Protein AF-A0A954YJ68-F1 (afdb_monomer_lite)

Sequence (198 aa):
MDDPIELAESLREDGKLIWFLCDGDGDYSVKVFVRSPLPRELADYCTDEEAYPSLEVNGPGYFGGMEYMFKDDPSFLRKHPGMCEKITIPNGTYAAKVYRTNVPEEIYETWLLDHAGIHAKRLWDFHSTLAACSAASVMGLVFLLFFVAWTTWFGVLIAVACLITATIGLSKTEAYRVVADARNAYELAYPSYVVLLE

Foldseek 3Di:
DPDLVVVQVVCLVVQADDDFDDPDDDQFFEDEAEVDDDDPVQVVQWDWGDKRQKHFDDDKDKDADSVPPPDPDCPVCVVPVSRIDIDDDDGDIWIKTKIFGHDDVVVVVVLLCVQLNPVLVVLVVVLVVLVVVLVVLVVVLVVCVVPDDPVCNVVSVVVSVVSVVVSVVSCPDPSVVSSVVSVVVVCVVHGRMYMYTD

pLDDT: mean 87.32, std 7.49, range [51.75, 96.75]

Secondary structure (DSSP, 8-state):
---HHHHHHHHHHTTS------SSSS---EEEEESSPPPHHHHTTEEEEEEEEEEEE-S-EEEE-GGGTT-S-THHHHH-GGGEEEE---SEEEEEEEEEE---HHHHHHHHHHHH-HHHHHHHHHHHHHHHHHHHHHHHHHHHTTTS-GGGHHHHHHHHHHHHHHHHHHHTSHHHHHHHHHHHHHHHHS-SEEEEE-

Structure (mmCIF, N/CA/C/O backbone):
data_AF-A0A954YJ68-F1
#
_entry.id   AF-A0A954YJ68-F1
#
loop_
_atom_site.group_PDB
_atom_site.id
_atom_site.type_symbol
_atom_site.label_atom_id
_atom_site.label_alt_id
_atom_site.label_comp_id
_atom_site.label_asym_id
_atom_site.label_entity_id
_atom_site.label_seq_id
_atom_site.pdbx_PDB_ins_code
_atom_site.Cartn_x
_atom_site.Cartn_y
_atom_site.Cartn_z
_atom_site.occupancy
_atom_site.B_iso_or_equiv
_atom_site.auth_seq_id
_atom_site.auth_comp_id
_atom_site.auth_asym_id
_atom_site.auth_atom_id
_atom_site.pdbx_PDB_model_num
ATOM 1 N N . MET A 1 1 ? 10.504 15.979 22.879 1.00 51.75 1 MET A N 1
ATOM 2 C CA . MET A 1 1 ? 10.508 14.533 23.170 1.00 51.75 1 MET A CA 1
ATOM 3 C C . MET A 1 1 ? 11.263 13.951 22.002 1.00 51.75 1 MET A C 1
ATOM 5 O O . MET A 1 1 ? 10.787 14.111 20.888 1.00 51.75 1 MET A O 1
ATOM 9 N N . ASP A 1 2 ? 12.495 13.504 22.237 1.00 68.88 2 ASP A N 1
ATOM 10 C CA . ASP A 1 2 ? 13.506 13.396 21.170 1.00 68.88 2 ASP A CA 1
ATOM 11 C C . ASP A 1 2 ? 13.575 11.999 20.530 1.00 68.88 2 ASP A C 1
ATOM 13 O O . ASP A 1 2 ? 14.301 11.828 19.554 1.00 68.88 2 ASP A O 1
ATOM 17 N N . ASP A 1 3 ? 12.786 11.034 21.020 1.00 83.62 3 ASP A N 1
ATOM 18 C CA . ASP A 1 3 ? 12.640 9.709 20.415 1.00 83.62 3 ASP A CA 1
ATOM 19 C C . ASP A 1 3 ? 11.186 9.471 19.940 1.00 83.62 3 ASP A C 1
ATOM 21 O O . ASP A 1 3 ? 10.272 9.347 20.766 1.00 83.62 3 ASP A O 1
ATOM 25 N N . PRO A 1 4 ? 10.932 9.440 18.617 1.00 82.62 4 PRO A N 1
ATOM 26 C CA . PRO A 1 4 ? 9.603 9.169 18.072 1.00 82.62 4 PRO A CA 1
ATOM 27 C C . PRO A 1 4 ? 9.125 7.734 18.336 1.00 82.62 4 PRO A C 1
ATOM 29 O O . PRO A 1 4 ? 7.914 7.508 18.346 1.00 82.62 4 PRO A O 1
ATOM 32 N N . ILE A 1 5 ? 10.037 6.782 18.568 1.00 86.88 5 ILE A N 1
ATOM 33 C CA . ILE A 1 5 ? 9.696 5.384 18.854 1.00 86.88 5 ILE A CA 1
ATOM 34 C C . ILE A 1 5 ? 9.150 5.271 20.276 1.00 86.88 5 ILE A C 1
ATOM 36 O O . ILE A 1 5 ? 8.060 4.737 20.458 1.00 86.88 5 ILE A O 1
ATOM 40 N N . GLU A 1 6 ? 9.833 5.853 21.266 1.00 89.06 6 GLU A N 1
ATOM 41 C CA . GLU A 1 6 ? 9.335 5.881 22.652 1.00 89.06 6 GLU A CA 1
ATOM 42 C C . GLU A 1 6 ? 7.958 6.559 22.745 1.00 89.06 6 GLU A C 1
ATOM 44 O O . GLU A 1 6 ? 7.078 6.116 23.487 1.00 89.06 6 GLU A O 1
ATOM 49 N N . LEU A 1 7 ? 7.734 7.624 21.964 1.00 87.75 7 LEU A N 1
ATOM 50 C CA . LEU A 1 7 ? 6.422 8.269 21.884 1.00 87.75 7 LEU A CA 1
ATOM 51 C C . LEU A 1 7 ? 5.364 7.339 21.276 1.00 87.75 7 LEU A C 1
ATOM 53 O O . LEU A 1 7 ? 4.246 7.279 21.790 1.00 87.75 7 LEU A O 1
ATOM 57 N N . ALA A 1 8 ? 5.689 6.622 20.198 1.00 88.94 8 ALA A N 1
ATOM 58 C CA . ALA A 1 8 ? 4.774 5.668 19.579 1.00 88.94 8 ALA A CA 1
ATOM 59 C C . ALA A 1 8 ? 4.421 4.522 20.540 1.00 88.94 8 ALA A C 1
ATOM 61 O O . ALA A 1 8 ? 3.246 4.185 20.676 1.00 88.94 8 ALA A O 1
ATOM 62 N N . GLU A 1 9 ? 5.403 3.979 21.260 1.00 90.19 9 GLU A N 1
ATOM 63 C CA . GLU A 1 9 ? 5.181 2.953 22.282 1.00 90.19 9 GLU A CA 1
ATOM 64 C C . GLU A 1 9 ? 4.276 3.459 23.406 1.00 90.19 9 GLU A C 1
ATOM 66 O O . GLU A 1 9 ? 3.278 2.811 23.719 1.00 90.19 9 GLU A O 1
ATOM 71 N N . SER A 1 10 ? 4.548 4.650 23.944 1.00 91.62 10 SER A N 1
ATOM 72 C CA . SER A 1 10 ? 3.711 5.252 24.986 1.00 91.62 10 SER A CA 1
ATOM 73 C C . SER A 1 10 ? 2.277 5.499 24.506 1.00 91.62 10 SER A C 1
ATOM 75 O O . SER A 1 10 ? 1.325 5.189 25.220 1.00 91.62 10 SER A O 1
ATOM 77 N N . LEU A 1 11 ? 2.089 6.011 23.285 1.00 91.62 11 LEU A N 1
ATOM 78 C CA . LEU A 1 11 ? 0.752 6.211 22.716 1.00 91.62 11 LEU A CA 1
ATOM 79 C C . LEU A 1 11 ? 0.035 4.888 22.449 1.00 91.62 11 LEU A C 1
ATOM 81 O O . LEU A 1 11 ? -1.190 4.828 22.560 1.00 91.62 11 LEU A O 1
ATOM 85 N N . ARG A 1 12 ? 0.777 3.838 22.098 1.00 91.69 12 ARG A N 1
ATOM 86 C CA . ARG A 1 12 ? 0.240 2.491 21.922 1.00 91.69 12 ARG A CA 1
ATOM 87 C C . ARG A 1 12 ? -0.259 1.923 23.249 1.00 91.69 12 ARG A C 1
ATOM 89 O O . ARG A 1 12 ? -1.378 1.421 23.304 1.00 91.69 12 ARG A O 1
ATOM 96 N N . GLU A 1 13 ? 0.541 2.029 24.308 1.00 91.69 13 GLU A N 1
ATOM 97 C CA . GLU A 1 13 ? 0.175 1.584 25.661 1.00 91.69 13 GLU A CA 1
ATOM 98 C C . GLU A 1 13 ? -1.027 2.352 26.220 1.00 91.69 13 GLU A C 1
ATOM 100 O O . GLU A 1 13 ? -1.922 1.759 26.823 1.00 91.69 13 GLU A O 1
ATOM 105 N N . ASP A 1 14 ? -1.094 3.653 25.938 1.00 93.00 14 ASP A N 1
ATOM 106 C CA . ASP A 1 14 ? -2.226 4.518 26.275 1.00 93.00 14 ASP A CA 1
ATOM 107 C C . ASP A 1 14 ? -3.494 4.222 25.449 1.00 93.00 14 ASP A C 1
ATOM 109 O O . ASP A 1 14 ? -4.532 4.849 25.673 1.00 93.00 14 ASP A O 1
ATOM 113 N N . GLY A 1 15 ? -3.429 3.324 24.460 1.00 92.62 15 GLY A N 1
ATOM 114 C CA . GLY A 1 15 ? -4.552 3.019 23.576 1.00 92.62 15 GLY A CA 1
ATOM 115 C C . GLY A 1 15 ? -4.905 4.164 22.626 1.00 92.62 15 GLY A C 1
ATOM 116 O O . GLY A 1 15 ? -6.054 4.300 22.229 1.00 92.62 15 GLY A O 1
ATOM 117 N N . LYS A 1 16 ? -3.951 5.020 22.263 1.00 92.19 16 LYS A N 1
ATOM 118 C CA . LYS A 1 16 ? -4.148 6.162 21.349 1.00 92.19 16 LYS A CA 1
ATOM 119 C C . LYS A 1 16 ? -3.589 5.907 19.950 1.00 92.19 16 LYS A C 1
ATOM 121 O O . LYS A 1 16 ? -3.809 6.714 19.049 1.00 92.19 16 LYS A O 1
ATOM 126 N N . LEU A 1 17 ? -2.852 4.811 19.775 1.00 92.81 17 LEU A N 1
ATOM 127 C CA . LEU A 1 17 ? -2.171 4.462 18.535 1.00 92.81 17 LEU A CA 1
ATOM 128 C C . LEU A 1 17 ? -2.266 2.958 18.262 1.00 92.81 17 LEU A C 1
ATOM 130 O O . LEU A 1 17 ? -1.986 2.141 19.135 1.00 92.81 17 LEU A O 1
ATOM 134 N N . ILE A 1 18 ? -2.604 2.615 17.019 1.00 93.12 18 ILE A N 1
ATOM 135 C CA . ILE A 1 18 ? -2.323 1.300 16.441 1.00 93.12 18 ILE A CA 1
ATOM 136 C C . ILE A 1 18 ? -0.979 1.418 15.729 1.00 93.12 18 ILE A C 1
ATOM 138 O O . ILE A 1 18 ? -0.831 2.272 14.854 1.00 93.12 18 ILE A O 1
ATOM 142 N N . TRP A 1 19 ? -0.016 0.580 16.096 1.00 91.44 19 TRP A N 1
ATOM 143 C CA . TRP A 1 19 ? 1.301 0.565 15.474 1.00 91.44 19 TRP A CA 1
ATOM 144 C C . TRP A 1 19 ? 1.790 -0.869 15.298 1.00 91.44 19 TRP A C 1
ATOM 146 O O . TRP A 1 19 ? 2.135 -1.526 16.275 1.00 91.44 19 TRP A O 1
ATOM 156 N N . PHE A 1 20 ? 1.841 -1.301 14.040 1.00 87.88 20 PHE A N 1
ATOM 157 C CA . PHE A 1 20 ? 2.321 -2.610 13.611 1.00 87.88 20 PHE A CA 1
ATOM 158 C C . PHE A 1 20 ? 3.451 -2.451 12.590 1.00 87.88 20 PHE A C 1
ATOM 160 O O . PHE A 1 20 ? 3.576 -1.415 11.926 1.00 87.88 20 PHE A O 1
ATOM 167 N N . LEU A 1 21 ? 4.295 -3.475 12.489 1.00 85.19 21 LEU A N 1
ATOM 168 C CA . LEU A 1 21 ? 5.410 -3.508 11.548 1.00 85.19 21 LEU A CA 1
ATOM 169 C C . LEU A 1 21 ? 4.956 -3.978 10.164 1.00 85.19 21 LEU A C 1
ATOM 171 O O . LEU A 1 21 ? 4.083 -4.828 10.035 1.00 85.19 21 LEU A O 1
ATOM 175 N N . CYS A 1 22 ? 5.597 -3.435 9.130 1.00 84.00 22 CYS A N 1
ATOM 176 C CA . CYS A 1 22 ? 5.423 -3.871 7.751 1.00 84.00 22 CYS A CA 1
ATOM 177 C C . CYS A 1 22 ? 6.667 -4.635 7.272 1.00 84.00 22 CYS A C 1
ATOM 179 O O . CYS A 1 22 ? 7.785 -4.311 7.667 1.00 84.00 22 CYS A O 1
ATOM 181 N N . ASP A 1 23 ? 6.483 -5.604 6.374 1.00 80.06 23 ASP A N 1
ATOM 182 C CA . ASP A 1 23 ? 7.543 -6.506 5.881 1.00 80.06 23 ASP A CA 1
ATOM 183 C C . ASP A 1 23 ? 8.617 -5.848 4.992 1.00 80.06 23 ASP A C 1
ATOM 185 O O . ASP A 1 23 ? 9.546 -6.517 4.534 1.00 80.06 23 ASP A O 1
ATOM 189 N N . GLY A 1 24 ? 8.512 -4.547 4.730 1.00 80.00 24 GLY A N 1
ATOM 190 C CA . GLY A 1 24 ? 9.501 -3.803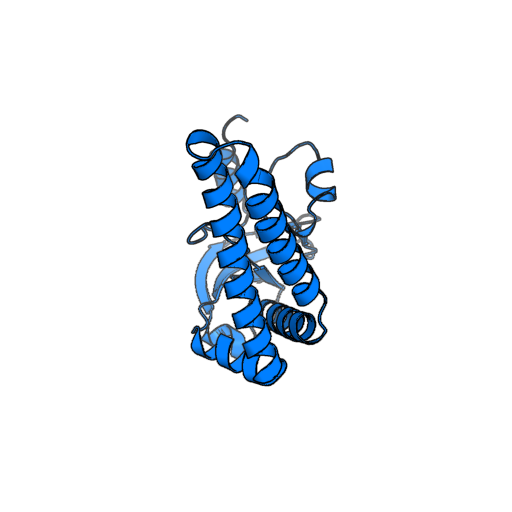 3.960 1.00 80.00 24 GLY A CA 1
ATOM 191 C C . GLY A 1 24 ? 8.992 -2.456 3.467 1.00 80.00 24 GLY A C 1
ATOM 192 O O . GLY A 1 24 ? 7.927 -1.983 3.866 1.00 80.00 24 GLY A O 1
ATOM 193 N N . ASP A 1 25 ? 9.754 -1.855 2.561 1.00 77.12 25 ASP A N 1
ATOM 194 C CA . ASP A 1 25 ? 9.355 -0.628 1.882 1.00 77.12 25 ASP A CA 1
ATOM 195 C C . ASP A 1 25 ? 8.296 -0.937 0.819 1.00 77.12 25 ASP A C 1
ATOM 197 O O . ASP A 1 25 ? 8.436 -1.876 0.032 1.00 77.12 25 ASP A O 1
ATOM 201 N N . GLY A 1 26 ? 7.241 -0.130 0.769 1.00 78.81 26 GLY A N 1
ATOM 202 C CA . GLY A 1 26 ? 6.181 -0.302 -0.212 1.00 78.81 26 GLY A CA 1
ATOM 203 C C . GLY A 1 26 ? 4.979 0.590 0.047 1.00 78.81 26 GLY A C 1
ATOM 204 O O . GLY A 1 26 ? 4.889 1.267 1.071 1.00 78.81 26 GLY A O 1
ATOM 205 N N . ASP A 1 27 ? 4.050 0.562 -0.903 1.00 82.38 27 ASP A N 1
ATOM 206 C CA . ASP A 1 27 ? 2.737 1.167 -0.740 1.00 82.38 27 ASP A CA 1
ATOM 207 C C . ASP A 1 27 ? 1.837 0.175 0.006 1.00 82.38 27 ASP A C 1
ATOM 209 O O . ASP A 1 27 ? 1.670 -0.970 -0.419 1.00 82.38 27 ASP A O 1
ATOM 213 N N . TYR A 1 28 ? 1.254 0.620 1.117 1.00 87.88 28 TYR A N 1
ATOM 214 C CA . TYR A 1 28 ? 0.353 -0.184 1.936 1.00 87.88 28 TYR A CA 1
ATOM 215 C C . TYR A 1 28 ? -1.031 0.447 1.976 1.00 87.88 28 TYR A C 1
ATOM 217 O O . TYR A 1 28 ? -1.168 1.655 2.170 1.00 87.88 28 TYR A O 1
ATOM 225 N N . SER A 1 29 ? -2.065 -0.381 1.854 1.00 90.19 29 SER A N 1
ATOM 226 C CA . SER A 1 29 ? -3.453 0.040 2.026 1.00 90.19 29 SER A CA 1
ATOM 227 C C . SER A 1 29 ? -4.060 -0.575 3.287 1.00 90.19 29 SER A C 1
ATOM 229 O O . SER A 1 29 ? -3.814 -1.734 3.625 1.00 90.19 29 SER A O 1
ATOM 231 N N . VAL A 1 30 ? -4.873 0.214 3.992 1.00 91.56 30 VAL A N 1
ATOM 232 C CA . VAL A 1 30 ? -5.635 -0.226 5.166 1.00 91.56 30 VAL A CA 1
ATOM 233 C C . VAL A 1 30 ? -7.121 -0.049 4.910 1.00 91.56 30 VAL A C 1
ATOM 235 O O . VAL A 1 30 ? -7.565 1.001 4.444 1.00 91.56 30 VAL A O 1
ATOM 238 N N . LYS A 1 31 ? -7.910 -1.049 5.303 1.00 93.81 31 LYS A N 1
ATOM 239 C CA . LYS A 1 31 ? -9.368 -0.934 5.391 1.00 93.81 31 LYS A CA 1
ATOM 240 C C . LYS A 1 31 ? -9.821 -1.093 6.832 1.00 93.81 31 LYS A C 1
ATOM 242 O O . LYS A 1 31 ? -9.500 -2.084 7.480 1.00 93.81 31 LYS A O 1
ATOM 247 N N . VAL A 1 32 ? -10.586 -0.123 7.325 1.00 93.94 32 VAL A N 1
ATOM 248 C CA . VAL A 1 32 ? -11.098 -0.124 8.700 1.00 93.94 32 VAL A CA 1
ATOM 249 C C . VAL A 1 32 ? -12.571 -0.524 8.709 1.00 93.94 32 VAL A C 1
ATOM 251 O O . VAL A 1 32 ? -13.394 0.113 8.049 1.00 93.94 32 VAL A O 1
ATOM 254 N N . PHE A 1 33 ? -12.915 -1.551 9.480 1.00 95.06 33 PHE A N 1
ATOM 255 C CA . PHE A 1 33 ? -14.288 -1.975 9.738 1.00 95.06 33 PHE A CA 1
ATOM 256 C C . PHE A 1 33 ? -14.679 -1.578 11.158 1.00 95.06 33 PHE A C 1
ATOM 258 O O . PHE A 1 33 ? -14.108 -2.068 12.127 1.00 95.06 33 PHE A O 1
ATOM 265 N N . VAL A 1 34 ? -15.671 -0.696 11.290 1.00 95.19 34 VAL A N 1
ATOM 266 C CA . VAL A 1 34 ? -16.170 -0.236 12.593 1.00 95.19 34 VAL A CA 1
ATOM 267 C C . VAL A 1 34 ? -17.462 -0.968 12.922 1.00 95.19 34 VAL A C 1
ATOM 269 O O . VAL A 1 34 ? -18.453 -0.819 12.199 1.00 95.19 34 VAL A O 1
ATOM 272 N N . ARG A 1 35 ? -17.456 -1.764 13.997 1.00 93.69 35 ARG A N 1
ATOM 273 C CA . ARG A 1 35 ? -18.600 -2.555 14.493 1.00 93.69 35 ARG A CA 1
ATOM 274 C C . ARG A 1 35 ? -19.319 -3.341 13.395 1.00 93.69 35 ARG A C 1
ATOM 276 O O . ARG A 1 35 ? -20.536 -3.510 13.420 1.00 93.69 35 ARG A O 1
ATOM 283 N N . SER A 1 36 ? -18.554 -3.771 12.402 1.00 93.56 36 SER A N 1
ATOM 284 C CA . SER A 1 36 ? -19.038 -4.445 11.206 1.00 93.56 36 SER A CA 1
ATOM 285 C C . SER A 1 36 ? -18.187 -5.687 11.000 1.00 93.56 36 SER A C 1
ATOM 287 O O . SER A 1 36 ? -16.965 -5.582 11.093 1.00 93.56 36 SER A O 1
ATOM 289 N N . PRO A 1 37 ? -18.791 -6.855 10.741 1.00 91.62 37 PRO A N 1
ATOM 290 C CA . PRO A 1 37 ? -18.026 -8.076 10.560 1.00 91.62 37 PRO A CA 1
ATOM 291 C C . PRO A 1 37 ? -17.158 -7.991 9.303 1.00 91.62 37 PRO A C 1
ATOM 293 O O . PRO A 1 37 ? -17.545 -7.384 8.301 1.00 91.62 37 PRO A O 1
ATOM 296 N N . LEU A 1 38 ? -16.008 -8.660 9.353 1.00 91.25 38 LEU A N 1
ATOM 297 C CA . LEU A 1 38 ? -15.141 -8.841 8.197 1.00 91.25 38 LEU A CA 1
ATOM 298 C C . LEU A 1 38 ? -15.890 -9.628 7.100 1.00 91.25 38 LEU A C 1
ATOM 300 O O . LEU A 1 38 ? -16.461 -10.684 7.400 1.00 91.25 38 LEU A O 1
ATOM 304 N N . PRO A 1 39 ? -15.924 -9.153 5.838 1.00 93.31 39 PRO A N 1
ATOM 305 C CA . PRO A 1 39 ? -16.503 -9.914 4.737 1.00 93.31 39 PRO A CA 1
ATOM 306 C C . PRO A 1 39 ? -15.812 -11.271 4.600 1.00 93.31 39 PRO A C 1
ATOM 308 O O . PRO A 1 39 ? -14.587 -11.340 4.646 1.00 93.31 39 PRO A O 1
ATOM 311 N N . ARG A 1 40 ? -16.587 -12.346 4.405 1.00 90.00 40 ARG A N 1
ATOM 312 C CA . ARG A 1 40 ? -16.054 -13.723 4.364 1.00 90.00 40 ARG A CA 1
ATOM 313 C C . ARG A 1 40 ? -14.946 -13.903 3.327 1.00 90.00 40 ARG A C 1
ATOM 315 O O . ARG A 1 40 ? -13.917 -14.472 3.642 1.00 90.00 40 ARG A O 1
ATOM 322 N N . GLU A 1 41 ? -15.145 -13.344 2.137 1.00 89.25 41 GLU A N 1
ATOM 323 C CA . GLU A 1 41 ? -14.181 -13.404 1.031 1.00 89.25 41 GLU A CA 1
ATOM 324 C C . GLU A 1 41 ? -12.828 -12.776 1.380 1.00 89.25 41 GLU A C 1
ATOM 326 O O . GLU A 1 41 ? -11.813 -13.189 0.842 1.00 89.25 41 GLU A O 1
ATOM 331 N N . LEU A 1 42 ? -12.807 -11.782 2.275 1.00 92.12 42 LEU A N 1
ATOM 332 C CA . LEU A 1 42 ? -11.575 -11.163 2.757 1.00 92.12 42 LEU A CA 1
ATOM 333 C C . LEU A 1 42 ? -11.011 -11.921 3.965 1.00 92.12 42 LEU A C 1
ATOM 335 O O . LEU A 1 42 ? -9.802 -12.090 4.072 1.00 92.12 42 LEU A O 1
ATOM 339 N N . ALA A 1 43 ? -11.891 -12.422 4.837 1.00 92.44 43 ALA A N 1
ATOM 340 C CA . ALA A 1 43 ? -11.525 -13.188 6.024 1.00 92.44 43 ALA A CA 1
ATOM 341 C C . ALA A 1 43 ? -10.695 -14.437 5.701 1.00 92.44 43 ALA A C 1
ATOM 343 O O . ALA A 1 43 ? -9.771 -14.743 6.448 1.00 92.44 43 ALA A O 1
ATOM 344 N N . ASP A 1 44 ? -10.970 -15.104 4.577 1.00 93.31 44 ASP A N 1
ATOM 345 C CA . ASP A 1 44 ? -10.229 -16.295 4.138 1.00 93.31 44 ASP A CA 1
ATOM 346 C C . ASP A 1 44 ? -8.745 -16.011 3.822 1.00 93.31 44 ASP A C 1
ATOM 348 O O . ASP A 1 44 ? -7.927 -16.931 3.826 1.00 93.31 44 ASP A O 1
ATOM 352 N N . TYR A 1 45 ? -8.385 -14.744 3.588 1.00 94.19 45 TYR A N 1
ATOM 353 C CA . TYR A 1 45 ? -7.009 -14.301 3.332 1.00 94.19 45 TYR A CA 1
ATOM 354 C C . TYR A 1 45 ? -6.406 -13.503 4.493 1.00 94.19 45 TYR A C 1
ATOM 356 O O . TYR A 1 45 ? -5.246 -13.095 4.421 1.00 94.19 45 TYR A O 1
ATOM 364 N N . CYS A 1 46 ? -7.171 -13.250 5.555 1.00 94.12 46 CYS A N 1
ATOM 365 C CA . CYS A 1 46 ? -6.713 -12.482 6.704 1.00 94.12 46 CYS A CA 1
ATOM 366 C C . CYS A 1 46 ? -6.023 -13.387 7.728 1.00 94.12 46 CYS A C 1
ATOM 368 O O . CYS A 1 46 ? -6.597 -14.360 8.211 1.00 94.12 46 CYS A O 1
ATOM 370 N N . THR A 1 47 ? -4.799 -13.026 8.101 1.00 92.19 47 THR A N 1
ATOM 371 C CA . THR A 1 47 ? -4.062 -13.636 9.214 1.00 92.19 47 THR A CA 1
ATOM 372 C C . THR A 1 47 ? -3.984 -12.632 10.359 1.00 92.19 47 THR A C 1
ATOM 374 O O . THR A 1 47 ? -3.732 -11.453 10.111 1.00 92.19 47 THR A O 1
ATOM 377 N N . ASP A 1 48 ? -4.247 -13.076 11.592 1.00 86.56 48 ASP A N 1
ATOM 378 C CA . ASP A 1 48 ? -4.100 -12.238 12.788 1.00 86.56 48 ASP A CA 1
ATOM 379 C C . ASP A 1 48 ? -2.654 -11.734 12.895 1.00 86.56 48 ASP A C 1
ATOM 381 O O . ASP A 1 48 ? -1.720 -12.537 12.903 1.00 86.56 48 ASP A O 1
ATOM 385 N N . GLU A 1 49 ? -2.489 -10.416 12.996 1.00 86.75 49 GLU A N 1
ATOM 386 C CA . GLU A 1 49 ? -1.183 -9.766 13.136 1.00 86.75 49 GLU A CA 1
ATOM 387 C C . GLU A 1 49 ? -1.021 -9.243 14.570 1.00 86.75 49 GLU A C 1
ATOM 389 O O . GLU A 1 49 ? -0.160 -9.699 15.321 1.00 86.75 49 GLU A O 1
ATOM 394 N N . GLU A 1 50 ? -1.910 -8.337 14.992 1.00 91.75 50 GLU A N 1
ATOM 395 C CA . GLU A 1 50 ? -1.852 -7.693 16.306 1.00 91.75 50 GLU A CA 1
ATOM 396 C C . GLU A 1 50 ? -3.244 -7.417 16.885 1.00 91.75 50 GLU A C 1
ATOM 398 O O . GLU A 1 50 ? -4.230 -7.247 16.166 1.00 91.75 50 GLU A O 1
ATOM 403 N N . ALA A 1 51 ? -3.330 -7.325 18.213 1.00 92.38 51 ALA A N 1
ATOM 404 C CA . ALA A 1 51 ? -4.562 -6.995 18.918 1.00 92.38 51 ALA A CA 1
ATOM 405 C C . ALA A 1 51 ? -4.325 -5.913 19.972 1.00 92.38 51 ALA A C 1
ATOM 407 O O . ALA A 1 51 ? -3.365 -5.960 20.740 1.00 92.38 51 ALA A O 1
ATOM 408 N N . TYR A 1 52 ? -5.261 -4.973 20.037 1.00 93.88 52 TYR A N 1
ATOM 409 C CA . TYR A 1 52 ? -5.240 -3.828 20.931 1.00 93.88 52 TYR A CA 1
ATOM 410 C C . TYR A 1 52 ? -6.510 -3.889 21.776 1.00 93.88 52 TYR A C 1
ATOM 412 O O . TYR A 1 52 ? -7.605 -3.644 21.263 1.00 93.88 52 TYR A O 1
ATOM 420 N N . PRO A 1 53 ? -6.408 -4.244 23.067 1.00 91.88 53 PRO A N 1
ATOM 421 C CA . PRO A 1 53 ? -7.585 -4.485 23.898 1.00 91.88 53 PRO A CA 1
ATOM 422 C C . PRO A 1 53 ? -8.414 -3.218 24.143 1.00 91.88 53 PRO A C 1
ATOM 424 O O . PRO A 1 53 ? -9.593 -3.320 24.471 1.00 91.88 53 PRO A O 1
ATOM 427 N N . SER A 1 54 ? -7.805 -2.039 24.002 1.00 94.19 54 SER A N 1
ATOM 428 C CA . SER A 1 54 ? -8.466 -0.751 24.170 1.00 94.19 54 SER A CA 1
ATOM 429 C C . SER A 1 54 ? -7.814 0.294 23.269 1.00 94.19 54 SER A C 1
ATOM 431 O O . SER A 1 54 ? -6.636 0.600 23.430 1.00 94.19 54 SER A O 1
ATOM 433 N N . LEU A 1 55 ? -8.598 0.850 22.352 1.00 95.62 55 LEU A N 1
ATOM 434 C CA . LEU A 1 55 ? -8.261 1.980 21.497 1.00 95.62 55 LEU A CA 1
ATOM 435 C C . LEU A 1 55 ? -9.265 3.107 21.751 1.00 95.62 55 LEU A C 1
ATOM 437 O O . LEU A 1 55 ? -10.459 2.947 21.495 1.00 95.62 55 LEU A O 1
ATOM 441 N N . GLU A 1 56 ? -8.791 4.246 22.234 1.00 95.75 56 GLU A N 1
ATOM 442 C CA . GLU A 1 56 ? -9.569 5.460 22.433 1.00 95.75 56 GLU A CA 1
ATOM 443 C C . GLU A 1 56 ? -9.511 6.343 21.180 1.00 95.75 56 GLU A C 1
ATOM 445 O O . GLU A 1 56 ? -8.473 6.892 20.810 1.00 95.75 56 GLU A O 1
ATOM 450 N N . VAL A 1 57 ? -10.659 6.509 20.527 1.00 94.25 57 VAL A N 1
ATOM 451 C CA . VAL A 1 57 ? -10.811 7.377 19.360 1.00 94.25 57 VAL A CA 1
ATOM 452 C C . VAL A 1 57 ? -11.483 8.672 19.795 1.00 94.25 57 VAL A C 1
ATOM 454 O O . VAL A 1 57 ? -12.665 8.684 20.140 1.00 94.25 57 VAL A O 1
ATOM 457 N N . ASN A 1 58 ? -10.735 9.774 19.723 1.00 89.88 58 ASN A N 1
ATOM 458 C CA . ASN A 1 58 ? -11.208 11.120 20.037 1.00 89.88 58 ASN A CA 1
ATOM 459 C C . ASN A 1 58 ? -10.866 12.088 18.899 1.00 89.88 58 ASN A C 1
ATOM 461 O O . ASN A 1 58 ? -9.816 12.732 18.896 1.00 89.88 58 ASN A O 1
ATOM 465 N N . GLY A 1 59 ? -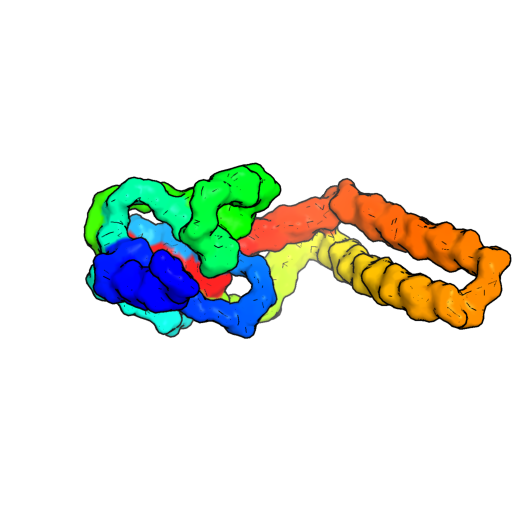11.777 12.224 17.935 1.00 85.50 59 GLY A N 1
ATOM 466 C CA . GLY A 1 59 ? -11.602 13.107 16.785 1.00 85.50 59 GLY A CA 1
ATOM 467 C C . GLY A 1 59 ? -10.984 12.405 15.568 1.00 85.50 59 GLY A C 1
ATOM 468 O O . GLY A 1 59 ? -11.210 11.214 15.362 1.00 85.50 59 GLY A O 1
ATOM 469 N N . PRO A 1 60 ? -10.2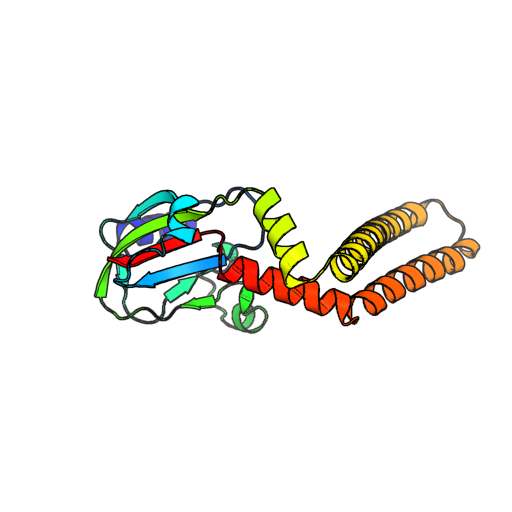89 13.145 14.685 1.00 83.56 60 PRO A N 1
ATOM 470 C CA . PRO A 1 60 ? -9.799 12.593 13.427 1.00 83.56 60 PRO A CA 1
ATOM 471 C C . PRO A 1 60 ? -8.625 11.632 13.640 1.00 83.56 60 PRO A C 1
ATOM 473 O O . PRO A 1 60 ? -7.663 11.976 14.323 1.00 83.56 60 PRO A O 1
ATOM 476 N N . GLY A 1 61 ? -8.688 10.468 12.995 1.00 86.69 61 GLY A N 1
ATOM 477 C CA . GLY A 1 61 ? -7.569 9.538 12.887 1.00 86.69 61 GLY A CA 1
ATOM 478 C C . GLY A 1 61 ? -6.754 9.787 11.621 1.00 86.69 61 GLY A C 1
ATOM 479 O O . GLY A 1 61 ? -7.208 10.461 10.691 1.00 86.69 61 GLY A O 1
ATOM 480 N N . TYR A 1 62 ? -5.557 9.213 11.579 1.00 87.88 62 TYR A N 1
ATOM 481 C CA . TYR A 1 62 ? -4.681 9.238 10.413 1.00 87.88 62 TYR A CA 1
ATOM 482 C C . TYR A 1 62 ? -4.042 7.866 10.225 1.00 87.88 62 TYR A C 1
ATOM 484 O O . TYR A 1 62 ? -3.750 7.184 11.206 1.00 87.88 62 TYR A O 1
ATOM 492 N N . PHE A 1 63 ? -3.826 7.481 8.972 1.00 88.88 63 PHE A N 1
ATOM 493 C CA . PHE A 1 63 ? -3.064 6.298 8.593 1.00 88.88 63 PHE A CA 1
ATOM 494 C C . PHE A 1 63 ? -1.920 6.713 7.678 1.00 88.88 63 PHE A C 1
ATOM 496 O O . PHE A 1 63 ? -2.147 7.385 6.675 1.00 88.88 63 PHE A O 1
ATOM 503 N N . GLY A 1 64 ? -0.703 6.315 8.026 1.00 87.69 64 GLY A N 1
ATOM 504 C CA . GLY A 1 64 ? 0.494 6.597 7.249 1.00 87.69 64 GLY A CA 1
ATOM 505 C C . GLY A 1 64 ? 1.732 6.025 7.926 1.00 87.69 64 GLY A C 1
ATOM 506 O O . GLY A 1 64 ? 1.664 5.539 9.056 1.00 87.69 64 GLY A O 1
ATOM 507 N N . GLY A 1 65 ? 2.860 6.100 7.226 1.00 85.94 65 GLY A N 1
ATOM 508 C CA . GLY A 1 65 ? 4.155 5.703 7.768 1.00 85.94 65 GLY A CA 1
ATOM 509 C C . GLY A 1 65 ? 4.602 6.585 8.941 1.00 85.94 65 GLY A C 1
ATOM 510 O O . GLY A 1 65 ? 4.198 7.748 9.075 1.00 85.94 65 GLY A O 1
ATOM 511 N N . MET A 1 66 ? 5.464 6.035 9.797 1.00 81.56 66 MET A N 1
ATOM 512 C CA . MET A 1 66 ? 5.981 6.716 10.990 1.00 81.56 66 MET A CA 1
ATOM 513 C C . MET A 1 66 ? 6.754 8.000 10.638 1.00 81.56 66 MET A C 1
ATOM 515 O O . MET A 1 66 ? 6.739 8.969 11.391 1.00 81.56 66 MET A O 1
ATOM 519 N N . GLU A 1 67 ? 7.354 8.062 9.449 1.00 78.50 67 GLU A N 1
ATOM 520 C CA . GLU A 1 67 ? 8.050 9.223 8.887 1.00 78.50 67 GLU A CA 1
ATOM 521 C C . GLU A 1 67 ? 7.135 10.430 8.605 1.00 78.50 67 GLU A C 1
ATOM 523 O O . GLU A 1 67 ? 7.619 11.545 8.352 1.00 78.50 67 GLU A O 1
ATOM 528 N N . TYR A 1 68 ? 5.817 10.224 8.637 1.00 76.56 68 TYR A N 1
ATOM 529 C CA . TYR A 1 68 ? 4.801 11.272 8.532 1.00 76.56 68 TYR A CA 1
ATOM 530 C C . TYR A 1 68 ? 4.144 11.592 9.876 1.00 76.56 68 TYR A C 1
ATOM 532 O O . TYR A 1 68 ? 3.508 12.644 10.003 1.00 76.56 68 TYR A O 1
ATOM 540 N N . MET A 1 69 ? 4.304 10.725 10.877 1.00 72.50 69 MET A N 1
ATOM 541 C CA . MET A 1 69 ? 3.792 10.954 12.221 1.00 72.50 69 MET A CA 1
ATOM 542 C C . MET A 1 69 ? 4.591 12.061 12.921 1.00 72.50 69 MET A C 1
ATOM 544 O O . MET A 1 69 ? 5.783 12.242 12.689 1.00 72.50 69 MET A O 1
ATOM 548 N N . PHE A 1 70 ? 3.912 12.835 13.771 1.00 71.31 70 PHE A N 1
ATOM 549 C CA . PHE A 1 70 ? 4.515 13.870 14.628 1.00 71.31 70 PHE A CA 1
ATOM 550 C C . PHE A 1 70 ? 5.226 15.028 13.905 1.00 71.31 70 PHE A C 1
ATOM 552 O O . PHE A 1 70 ? 5.939 15.804 14.538 1.00 71.31 70 PHE A O 1
ATOM 559 N N . LYS A 1 71 ? 5.018 15.202 12.592 1.00 71.56 71 LYS A N 1
ATOM 560 C CA . LYS A 1 71 ? 5.493 16.399 11.886 1.00 71.56 71 LYS A CA 1
ATOM 561 C C . LYS A 1 71 ? 4.618 17.605 12.223 1.00 71.56 71 LYS A C 1
ATOM 563 O O . LYS A 1 71 ? 3.436 17.630 11.893 1.00 71.56 71 LYS A O 1
ATOM 568 N N . ASP A 1 72 ? 5.241 18.638 12.788 1.00 65.06 72 ASP A N 1
ATOM 569 C CA . ASP A 1 72 ? 4.584 19.909 13.124 1.00 65.06 72 ASP A CA 1
ATOM 570 C C . ASP A 1 72 ? 4.096 20.689 11.890 1.00 65.06 72 ASP A C 1
ATOM 572 O O . ASP A 1 72 ? 3.197 21.524 11.997 1.00 65.06 72 ASP A O 1
ATOM 576 N N . ASP A 1 73 ? 4.680 20.439 10.709 1.00 68.00 73 ASP A N 1
ATOM 577 C CA . ASP A 1 73 ? 4.320 21.135 9.473 1.00 68.00 73 ASP A CA 1
ATOM 578 C C . ASP A 1 73 ? 3.333 20.330 8.596 1.00 68.00 73 ASP A C 1
ATOM 580 O O . ASP A 1 73 ? 3.736 19.417 7.862 1.00 68.00 73 ASP A O 1
ATOM 584 N N . PRO A 1 74 ? 2.042 20.718 8.548 1.00 65.50 74 PRO A N 1
ATOM 585 C CA . PRO A 1 74 ? 1.042 20.082 7.692 1.00 65.50 74 PRO A CA 1
ATOM 586 C C . PRO A 1 74 ? 1.225 20.409 6.198 1.00 65.50 74 PRO A C 1
ATOM 588 O O . PRO A 1 74 ? 0.456 19.936 5.356 1.00 65.50 74 PRO A O 1
ATOM 591 N N . SER A 1 75 ? 2.187 21.259 5.812 1.00 68.81 75 SER A N 1
ATOM 592 C CA . SER A 1 75 ? 2.485 21.549 4.401 1.00 68.81 75 SER A CA 1
ATOM 593 C C . SER A 1 75 ? 2.955 20.312 3.631 1.00 68.81 75 SER A C 1
ATOM 595 O O . SER A 1 75 ? 2.632 20.181 2.449 1.00 68.81 75 SER A O 1
ATOM 597 N N . PHE A 1 76 ? 3.647 19.385 4.299 1.00 65.31 76 PHE A N 1
ATOM 598 C CA . PHE A 1 76 ? 4.145 18.157 3.685 1.00 65.31 76 PHE A CA 1
ATOM 599 C C . PHE A 1 76 ? 3.006 17.183 3.360 1.00 65.31 76 PHE A C 1
ATOM 601 O O . PHE A 1 76 ? 2.906 16.709 2.229 1.00 65.31 76 PHE A O 1
ATOM 608 N N . LEU A 1 77 ? 2.071 16.998 4.297 1.00 66.38 77 LEU A N 1
ATOM 609 C CA . LEU A 1 77 ? 0.877 16.167 4.100 1.00 66.38 77 LEU A CA 1
ATOM 610 C C . LEU A 1 77 ? -0.036 16.715 2.996 1.00 66.38 77 LEU A C 1
ATOM 612 O O . LEU A 1 77 ? -0.592 15.961 2.205 1.00 66.38 77 LEU A O 1
ATOM 616 N N . ARG A 1 78 ? -0.134 18.046 2.869 1.00 70.19 78 ARG A N 1
ATOM 617 C CA . ARG A 1 78 ? -0.891 18.688 1.778 1.00 70.19 78 ARG A CA 1
ATOM 618 C C . ARG A 1 78 ? -0.286 18.455 0.392 1.00 70.19 78 ARG A C 1
ATOM 620 O O . ARG A 1 78 ? -1.020 18.510 -0.590 1.00 70.19 78 ARG A O 1
ATOM 627 N N . LYS A 1 79 ? 1.028 18.229 0.297 1.00 70.00 79 LYS A N 1
ATOM 628 C CA . LYS A 1 79 ? 1.710 17.937 -0.975 1.00 70.00 79 LYS A CA 1
ATOM 629 C C . LYS A 1 79 ? 1.604 16.465 -1.372 1.00 70.00 79 LYS A C 1
ATOM 631 O O . LYS A 1 79 ? 1.634 16.174 -2.564 1.00 70.00 79 LYS A O 1
ATOM 636 N N . HIS A 1 80 ? 1.449 15.567 -0.399 1.00 68.38 80 HIS A N 1
ATOM 637 C CA . HIS A 1 80 ? 1.408 14.121 -0.614 1.00 68.38 80 HIS A CA 1
ATOM 638 C C . HIS A 1 80 ? 0.252 13.465 0.165 1.00 68.38 80 HIS A C 1
ATOM 640 O O . HIS A 1 80 ? 0.490 12.746 1.134 1.00 68.38 80 HIS A O 1
ATOM 646 N N . PRO A 1 81 ? -1.010 13.698 -0.245 1.00 65.69 81 PRO A N 1
ATOM 647 C CA . PRO A 1 81 ? -2.183 13.254 0.513 1.00 65.69 81 PRO A CA 1
ATOM 648 C C . PRO A 1 81 ? -2.300 11.728 0.661 1.00 65.69 81 PRO A C 1
ATOM 650 O O . PRO A 1 81 ? -2.902 11.274 1.623 1.00 65.69 81 PRO A O 1
ATOM 653 N N . GLY A 1 82 ? -1.705 10.942 -0.245 1.00 69.12 82 GLY A N 1
ATOM 654 C CA . GLY A 1 82 ? -1.712 9.473 -0.174 1.00 69.12 82 GLY A CA 1
ATOM 655 C C . GLY A 1 82 ? -0.690 8.863 0.792 1.00 69.12 82 GLY A C 1
ATOM 656 O O . GLY A 1 82 ? -0.687 7.657 0.973 1.00 69.12 82 GLY A O 1
ATOM 657 N N . MET A 1 83 ? 0.188 9.671 1.399 1.00 74.31 83 MET A N 1
ATOM 658 C CA . MET A 1 83 ? 1.222 9.184 2.326 1.00 74.31 83 MET A CA 1
ATOM 659 C C . MET A 1 83 ? 0.790 9.242 3.802 1.00 74.31 83 MET A C 1
ATOM 661 O O . MET A 1 83 ? 1.401 8.610 4.660 1.00 74.31 83 MET A O 1
ATOM 665 N N . CYS A 1 84 ? -0.250 10.022 4.109 1.00 78.69 84 CYS A N 1
ATOM 666 C CA . CYS A 1 84 ? -0.875 10.084 5.426 1.00 78.69 84 CYS A CA 1
ATOM 667 C C . CYS A 1 84 ? -2.336 10.503 5.250 1.00 78.69 84 CYS A C 1
ATOM 669 O O . CYS A 1 84 ? -2.656 11.695 5.149 1.00 78.69 84 CYS A O 1
ATOM 671 N N . GLU A 1 85 ? -3.215 9.514 5.148 1.00 83.06 85 GLU A N 1
ATOM 672 C CA . GLU A 1 85 ? -4.622 9.735 4.856 1.00 83.06 85 GLU A CA 1
ATOM 673 C C . GLU A 1 85 ? -5.425 9.903 6.146 1.00 83.06 85 GLU A C 1
ATOM 675 O O . GLU A 1 85 ? -5.231 9.206 7.143 1.00 83.06 85 GLU A O 1
ATOM 680 N N . LYS A 1 86 ? -6.352 10.861 6.132 1.00 85.19 86 LYS A N 1
ATOM 681 C CA . LYS A 1 86 ? -7.251 11.105 7.256 1.00 85.19 86 LYS A CA 1
ATOM 682 C C . LYS A 1 86 ? -8.346 10.040 7.285 1.00 85.19 86 LYS A C 1
ATOM 684 O O . LYS A 1 86 ? -9.124 9.930 6.341 1.00 85.19 86 LYS A O 1
ATOM 689 N N . ILE A 1 87 ? -8.498 9.365 8.420 1.00 87.81 87 ILE A N 1
ATOM 690 C CA . ILE A 1 87 ? -9.563 8.389 8.663 1.00 87.81 87 ILE A CA 1
ATOM 691 C C . ILE A 1 87 ? -10.598 8.989 9.621 1.00 87.81 87 ILE A C 1
ATOM 693 O O . ILE A 1 87 ? -10.266 9.599 10.639 1.00 87.81 87 ILE A O 1
ATOM 697 N N . THR A 1 88 ? -11.882 8.819 9.296 1.00 90.06 88 THR A N 1
ATOM 698 C CA . THR A 1 88 ? -12.988 9.251 10.162 1.00 90.06 88 THR A CA 1
ATOM 699 C C . THR A 1 88 ? -13.610 8.042 10.847 1.00 90.06 88 THR A C 1
ATOM 701 O O . THR A 1 88 ? -14.334 7.279 10.214 1.00 90.06 88 THR A O 1
ATOM 704 N N . ILE A 1 89 ? -13.338 7.885 12.142 1.00 91.81 89 ILE A N 1
ATOM 705 C CA . ILE A 1 89 ? -13.934 6.855 13.000 1.00 91.81 89 ILE A CA 1
ATOM 706 C C . ILE A 1 89 ? -14.799 7.569 14.050 1.00 91.81 89 ILE A C 1
ATOM 708 O O . ILE A 1 89 ? -14.380 8.605 14.571 1.00 91.81 89 ILE A O 1
ATOM 712 N N . PRO A 1 90 ? -16.013 7.078 14.357 1.00 93.69 90 PRO A N 1
ATOM 713 C CA . PRO A 1 90 ? -16.827 7.648 15.423 1.00 93.69 90 PRO A CA 1
ATOM 714 C C . PRO A 1 90 ? -16.098 7.603 16.768 1.00 93.69 90 PRO A C 1
ATOM 716 O O . PRO A 1 90 ? -15.475 6.594 17.099 1.00 93.69 90 PRO A O 1
ATOM 719 N N . ASN A 1 91 ? -16.227 8.665 17.564 1.00 95.38 91 ASN A N 1
ATOM 720 C CA . ASN A 1 91 ? -15.601 8.711 18.882 1.00 95.38 91 ASN A CA 1
ATOM 721 C C . ASN A 1 91 ? -16.084 7.558 19.770 1.00 95.38 91 ASN A C 1
ATOM 723 O O . ASN A 1 91 ? -17.276 7.228 19.782 1.00 95.38 91 ASN A O 1
ATOM 727 N N . GLY A 1 92 ? -15.167 6.984 20.540 1.00 95.31 92 GLY A N 1
ATOM 728 C CA . GLY A 1 92 ? -15.461 5.879 21.442 1.00 95.31 92 GLY A CA 1
ATOM 729 C C . GLY A 1 92 ? -14.227 5.057 21.778 1.00 95.31 92 GLY A C 1
ATOM 730 O O . GLY A 1 92 ? -13.135 5.307 21.274 1.00 95.31 92 GLY A O 1
ATOM 731 N N . THR A 1 93 ? -14.431 4.061 22.631 1.00 96.62 93 THR A N 1
ATOM 732 C CA . THR A 1 93 ? -13.424 3.053 22.954 1.00 96.62 93 THR A CA 1
ATOM 733 C C . THR A 1 93 ? -13.758 1.772 22.206 1.00 96.62 93 THR A C 1
ATOM 735 O O . THR A 1 93 ? -14.910 1.331 22.245 1.00 96.62 93 THR A O 1
ATOM 738 N N . TYR A 1 94 ? -12.763 1.200 21.535 1.00 96.75 94 TYR A N 1
ATOM 739 C CA . TYR A 1 94 ? -12.891 -0.012 20.727 1.00 96.75 94 TYR A CA 1
ATOM 740 C C . TYR A 1 94 ? -11.854 -1.047 21.148 1.00 96.75 94 TYR A C 1
ATOM 742 O O . TYR A 1 94 ? -10.748 -0.679 21.543 1.00 96.75 94 TYR A O 1
ATOM 750 N N . ALA A 1 95 ? -12.170 -2.329 21.000 1.00 95.81 95 ALA A N 1
ATOM 751 C CA . ALA A 1 95 ? -11.125 -3.340 20.874 1.00 95.81 95 ALA A CA 1
ATOM 752 C C . ALA A 1 95 ? -10.706 -3.394 19.399 1.00 95.81 95 ALA A C 1
ATOM 754 O O . ALA A 1 95 ? -11.562 -3.544 18.526 1.00 95.81 95 ALA A O 1
ATOM 755 N N . ALA A 1 96 ? -9.414 -3.245 19.103 1.00 95.56 96 ALA A N 1
ATOM 756 C CA . ALA A 1 96 ? -8.920 -3.307 17.732 1.00 95.56 96 ALA A CA 1
ATOM 757 C C . ALA A 1 96 ? -8.214 -4.634 17.456 1.00 95.56 96 ALA A C 1
ATOM 759 O O . ALA A 1 96 ? -7.419 -5.110 18.266 1.00 95.56 96 ALA A O 1
ATOM 760 N N . LYS A 1 97 ? -8.469 -5.210 16.285 1.00 95.44 97 LYS A N 1
ATOM 761 C CA . LYS A 1 97 ? -7.703 -6.333 15.737 1.00 95.44 97 LYS A CA 1
ATOM 762 C C . LYS A 1 97 ? -7.159 -5.928 14.382 1.00 95.44 97 LYS A C 1
ATOM 764 O O . LYS A 1 97 ? -7.907 -5.418 13.547 1.00 95.44 97 LYS A O 1
ATOM 769 N N . VAL A 1 98 ? -5.869 -6.134 14.187 1.00 95.69 98 VAL A N 1
ATOM 770 C CA . VAL A 1 98 ? -5.178 -5.893 12.928 1.00 95.69 98 VAL A CA 1
ATOM 771 C C . VAL A 1 98 ? -4.930 -7.239 12.279 1.00 95.69 98 VAL A C 1
ATOM 773 O O . VAL A 1 98 ? -4.345 -8.140 12.878 1.00 95.69 98 VAL A O 1
ATOM 776 N N . TYR A 1 99 ? -5.387 -7.352 11.044 1.00 95.12 99 TYR A N 1
ATOM 777 C CA . TYR A 1 99 ? -5.155 -8.491 10.186 1.00 95.12 99 TYR A CA 1
ATOM 778 C C . TYR A 1 99 ? -4.255 -8.073 9.045 1.00 95.12 99 TYR A C 1
ATOM 780 O O . TYR A 1 99 ? -4.436 -7.002 8.455 1.00 95.12 99 TYR A O 1
ATOM 788 N N . ARG A 1 100 ? -3.355 -8.966 8.674 1.00 94.12 100 ARG A N 1
ATOM 789 C CA . ARG A 1 100 ? -2.639 -8.884 7.415 1.00 94.12 100 ARG A CA 1
ATOM 790 C C . ARG A 1 100 ? -3.379 -9.682 6.356 1.00 94.12 100 ARG A C 1
ATOM 792 O O . ARG A 1 100 ? -3.757 -10.829 6.595 1.00 94.12 100 ARG A O 1
ATOM 799 N N . THR A 1 101 ? -3.562 -9.097 5.180 1.00 94.38 101 THR A N 1
ATOM 800 C CA . THR A 1 101 ? -4.150 -9.815 4.049 1.00 94.38 101 THR A CA 1
ATOM 801 C C . THR A 1 101 ? -3.039 -10.467 3.241 1.00 94.38 101 THR A C 1
ATOM 803 O O . THR A 1 101 ? -2.163 -9.789 2.706 1.00 94.38 101 THR A O 1
ATOM 806 N N . ASN A 1 102 ? -3.080 -11.790 3.136 1.00 92.56 102 ASN A N 1
ATOM 807 C CA . ASN A 1 102 ? -2.138 -12.569 2.349 1.00 92.56 102 ASN A CA 1
ATOM 808 C C . ASN A 1 102 ? -2.886 -13.278 1.219 1.00 92.56 102 ASN A C 1
ATOM 810 O O . ASN A 1 102 ? -3.335 -14.418 1.357 1.00 92.56 102 ASN A O 1
ATOM 814 N N . VAL A 1 103 ? -3.065 -12.562 0.110 1.00 91.31 103 VAL A N 1
ATOM 815 C CA . VAL A 1 103 ? -3.690 -13.120 -1.089 1.00 91.31 103 VAL A CA 1
ATOM 816 C C . VAL A 1 103 ? -2.602 -13.728 -1.980 1.00 91.31 103 VAL A C 1
ATOM 818 O O . VAL A 1 103 ? -1.639 -13.027 -2.295 1.00 91.31 103 VAL A O 1
ATOM 821 N N . PRO A 1 104 ? -2.745 -14.992 -2.420 1.00 92.25 104 PRO A N 1
ATOM 822 C CA . PRO A 1 104 ? -1.837 -15.593 -3.390 1.00 92.25 104 PRO A CA 1
ATOM 823 C C . PRO A 1 104 ? -1.717 -14.759 -4.671 1.00 92.25 104 PRO A C 1
ATOM 825 O O . PRO A 1 104 ? -2.712 -14.227 -5.175 1.00 92.25 104 PRO A O 1
ATOM 828 N N . GLU A 1 105 ? -0.507 -14.679 -5.223 1.00 89.56 105 GLU A N 1
ATOM 829 C CA . GLU A 1 105 ? -0.209 -13.885 -6.422 1.00 89.56 105 GLU A CA 1
ATOM 830 C C . GLU A 1 105 ? -1.051 -14.330 -7.630 1.00 89.56 105 GLU A C 1
ATOM 832 O O . GLU A 1 105 ? -1.482 -13.502 -8.433 1.00 89.56 105 GLU A O 1
ATOM 837 N N . GLU A 1 106 ? -1.398 -15.616 -7.716 1.00 92.38 106 GLU A N 1
ATOM 838 C CA . GLU A 1 106 ? -2.220 -16.160 -8.799 1.00 92.38 106 GLU A CA 1
ATOM 839 C C . GLU A 1 106 ? -3.632 -15.557 -8.827 1.00 92.38 106 GLU A C 1
ATOM 841 O O . GLU A 1 106 ? -4.227 -15.405 -9.899 1.00 92.38 106 GLU A O 1
ATOM 846 N N . ILE A 1 107 ? -4.180 -15.192 -7.662 1.00 91.88 107 ILE A N 1
ATOM 847 C CA . ILE A 1 107 ? -5.495 -14.544 -7.572 1.00 91.88 107 ILE A CA 1
ATOM 848 C C . ILE A 1 107 ? -5.405 -13.120 -8.109 1.00 91.88 107 ILE A C 1
ATOM 850 O O . ILE A 1 107 ? -6.288 -12.699 -8.855 1.00 91.88 107 ILE A O 1
ATOM 854 N N . TYR A 1 108 ? -4.328 -12.401 -7.793 1.00 90.75 108 TYR A N 1
ATOM 855 C CA . TYR A 1 108 ? -4.080 -11.073 -8.344 1.00 90.75 108 TYR A CA 1
ATOM 856 C C . TYR A 1 108 ? -3.928 -11.113 -9.869 1.00 90.75 108 TYR A C 1
ATOM 858 O O . TYR A 1 108 ? -4.570 -10.335 -10.579 1.00 90.75 108 TYR A O 1
ATOM 866 N N . GLU A 1 109 ? -3.140 -12.053 -10.399 1.00 90.31 109 GLU A N 1
ATOM 867 C CA . GLU A 1 109 ? -2.983 -12.201 -11.848 1.00 90.31 109 GLU A CA 1
ATOM 868 C C . GLU A 1 109 ? -4.313 -12.523 -12.537 1.00 90.31 109 GLU A C 1
ATOM 870 O O . GLU A 1 109 ? -4.654 -11.907 -13.552 1.00 90.31 109 GLU A O 1
ATOM 875 N N . THR A 1 110 ? -5.082 -13.453 -11.968 1.00 93.06 110 THR A N 1
ATOM 876 C CA . THR A 1 110 ? -6.402 -13.829 -12.490 1.00 93.06 110 THR A CA 1
ATOM 877 C C . THR A 1 110 ? -7.359 -12.640 -12.447 1.00 93.06 110 THR A C 1
ATOM 879 O O . THR A 1 110 ? -8.008 -12.337 -13.447 1.00 93.06 110 THR A O 1
ATOM 882 N N . TRP A 1 111 ? -7.372 -11.886 -11.344 1.00 92.75 111 TRP A N 1
ATOM 883 C CA . TRP A 1 111 ? -8.180 -10.678 -11.199 1.00 92.75 111 TRP A CA 1
ATOM 884 C C . TRP A 1 111 ? -7.878 -9.649 -12.288 1.00 92.75 111 TRP A C 1
ATOM 886 O O . TRP A 1 111 ? -8.803 -9.109 -12.903 1.00 92.75 111 TRP A O 1
ATOM 896 N N . LEU A 1 112 ? -6.595 -9.383 -12.556 1.00 91.38 112 LEU A N 1
ATOM 897 C CA . LEU A 1 112 ? -6.195 -8.454 -13.611 1.00 91.38 112 LEU A CA 1
ATOM 898 C C . LEU A 1 112 ? -6.631 -8.939 -14.995 1.00 91.38 112 LEU A C 1
ATOM 900 O O . LEU A 1 112 ? -7.073 -8.132 -15.814 1.00 91.38 112 LEU A O 1
ATOM 904 N N . LEU A 1 113 ? -6.519 -10.237 -15.274 1.00 91.94 113 LEU A N 1
ATOM 905 C CA . LEU A 1 113 ? -6.962 -10.800 -16.548 1.00 91.94 113 LEU A CA 1
ATOM 906 C C . LEU A 1 113 ? -8.477 -10.681 -16.728 1.00 91.94 113 LEU A C 1
ATOM 908 O O . LEU A 1 113 ? -8.914 -10.307 -17.819 1.00 91.94 113 LEU A O 1
ATOM 912 N N . ASP A 1 114 ? -9.249 -10.931 -15.674 1.00 92.81 114 ASP A N 1
ATOM 913 C CA . ASP A 1 114 ? -10.710 -10.881 -15.708 1.00 92.81 114 ASP A CA 1
ATOM 914 C C . ASP A 1 114 ? -11.242 -9.448 -15.850 1.00 92.81 114 ASP A C 1
ATOM 916 O O . ASP A 1 114 ? -12.194 -9.210 -16.596 1.00 92.81 114 ASP A O 1
ATOM 920 N N . HIS A 1 115 ? -10.609 -8.476 -15.186 1.00 91.06 115 HIS A N 1
ATOM 921 C CA . HIS A 1 115 ? -11.086 -7.088 -15.163 1.00 91.06 115 HIS A CA 1
ATOM 922 C C . HIS A 1 115 ? -10.490 -6.210 -16.269 1.00 91.06 115 HIS A C 1
ATOM 924 O O . HIS A 1 115 ? -11.179 -5.326 -16.780 1.00 91.06 115 HIS A O 1
ATOM 930 N N . ALA A 1 116 ? -9.227 -6.428 -16.652 1.00 89.69 116 ALA A N 1
ATOM 931 C CA . ALA A 1 116 ? -8.551 -5.611 -17.664 1.00 89.69 116 ALA A CA 1
ATOM 932 C C . ALA A 1 116 ? -8.435 -6.296 -19.034 1.00 89.69 116 ALA A C 1
ATOM 934 O O . ALA A 1 116 ? -8.288 -5.628 -20.062 1.00 89.69 116 ALA A O 1
ATOM 935 N N . GLY A 1 117 ? -8.506 -7.626 -19.072 1.00 89.69 117 GLY A N 1
ATOM 936 C CA . GLY A 1 117 ? -8.339 -8.412 -20.286 1.00 89.69 117 GLY A CA 1
ATOM 937 C C . GLY A 1 117 ? -6.875 -8.644 -20.679 1.00 89.69 117 GLY A C 1
ATOM 938 O O . GLY A 1 117 ? -5.962 -7.862 -20.401 1.00 89.69 117 GLY A O 1
ATOM 939 N N . ILE A 1 118 ? -6.651 -9.734 -21.420 1.00 90.62 118 ILE A N 1
ATOM 940 C CA . ILE A 1 118 ? -5.314 -10.211 -21.821 1.00 90.62 118 ILE A CA 1
ATOM 941 C C . ILE A 1 118 ? -4.531 -9.152 -22.613 1.00 90.62 118 ILE A C 1
ATOM 943 O O . ILE A 1 118 ? -3.322 -9.004 -22.439 1.00 90.62 118 ILE A O 1
ATOM 947 N N . HIS A 1 119 ? -5.199 -8.419 -23.507 1.00 85.75 119 HIS A N 1
ATOM 948 C CA . HIS A 1 119 ? -4.537 -7.428 -24.358 1.00 85.75 119 HIS A CA 1
ATOM 949 C C . HIS A 1 119 ? -4.005 -6.237 -23.558 1.00 85.75 119 HIS A C 1
ATOM 951 O O . HIS A 1 119 ? -2.871 -5.815 -23.790 1.00 85.75 119 HIS A O 1
ATOM 957 N N . ALA A 1 120 ? -4.789 -5.733 -22.603 1.00 86.75 120 ALA A N 1
ATOM 958 C CA . ALA A 1 120 ? -4.369 -4.632 -21.748 1.00 86.75 120 ALA A CA 1
ATOM 959 C C . ALA A 1 120 ? -3.227 -5.069 -20.820 1.00 86.75 120 ALA A C 1
ATOM 961 O O . ALA A 1 120 ? -2.211 -4.379 -20.734 1.00 86.75 120 ALA A O 1
ATOM 962 N N . LYS A 1 121 ? -3.327 -6.277 -20.246 1.00 87.81 121 LYS A N 1
ATOM 963 C CA . LYS A 1 121 ? -2.276 -6.886 -19.416 1.00 87.81 121 LYS A CA 1
ATOM 964 C C . LYS A 1 121 ? -0.950 -7.041 -20.166 1.00 87.81 121 LYS A C 1
ATOM 966 O O . LYS A 1 121 ? 0.097 -6.661 -19.660 1.00 87.81 121 LYS A O 1
ATOM 971 N N . ARG A 1 122 ? -0.972 -7.514 -21.417 1.00 89.00 122 ARG A N 1
ATOM 972 C CA . ARG A 1 122 ? 0.249 -7.608 -22.243 1.00 89.00 122 ARG A CA 1
ATOM 973 C C . ARG A 1 122 ? 0.887 -6.249 -22.514 1.00 89.00 122 ARG A C 1
ATOM 975 O O . ARG A 1 122 ? 2.111 -6.145 -22.518 1.00 89.00 122 ARG A O 1
ATOM 982 N N . LEU A 1 123 ? 0.079 -5.218 -22.768 1.00 86.94 123 LEU A N 1
ATOM 983 C CA . LEU A 1 123 ? 0.604 -3.869 -22.978 1.00 86.94 123 LEU A CA 1
ATOM 984 C C . LEU A 1 123 ? 1.214 -3.307 -21.689 1.00 86.94 123 LEU A C 1
ATOM 986 O O . LEU A 1 123 ? 2.247 -2.644 -21.748 1.00 86.94 123 LEU A O 1
ATOM 990 N N . TRP A 1 124 ? 0.607 -3.606 -20.542 1.00 85.81 124 TRP A N 1
ATOM 991 C CA . TRP A 1 124 ? 1.150 -3.272 -19.230 1.00 85.81 124 TRP A CA 1
ATOM 992 C C . TRP A 1 124 ? 2.502 -3.946 -18.973 1.00 85.81 124 TRP A C 1
ATOM 994 O O . TRP A 1 124 ? 3.463 -3.257 -18.637 1.00 85.81 124 TRP A O 1
ATOM 1004 N N . ASP A 1 125 ? 2.616 -5.255 -19.210 1.00 87.81 125 ASP A N 1
ATOM 1005 C CA . ASP A 1 125 ? 3.877 -5.997 -19.051 1.00 87.81 125 ASP A CA 1
ATOM 1006 C C . ASP A 1 125 ? 4.975 -5.431 -19.971 1.00 87.81 125 ASP A C 1
ATOM 1008 O O . ASP A 1 125 ? 6.127 -5.237 -19.563 1.00 87.81 125 ASP A O 1
ATOM 1012 N N . PHE A 1 126 ? 4.606 -5.094 -21.211 1.00 87.50 126 PHE A N 1
ATOM 1013 C CA . PHE A 1 126 ? 5.504 -4.437 -22.158 1.00 87.50 126 PHE A CA 1
ATOM 1014 C C . PHE A 1 126 ? 5.942 -3.051 -21.667 1.00 87.50 126 PHE A C 1
ATOM 1016 O O . PHE A 1 126 ? 7.130 -2.731 -21.707 1.00 87.50 126 PHE A O 1
ATOM 1023 N N . HIS A 1 127 ? 5.007 -2.243 -21.162 1.00 88.94 127 HIS A N 1
ATOM 1024 C CA . HIS A 1 127 ? 5.302 -0.940 -20.571 1.00 88.94 127 HIS A CA 1
ATOM 1025 C C . HIS A 1 127 ? 6.227 -1.064 -19.353 1.00 88.94 127 HIS A C 1
ATOM 1027 O O . HIS A 1 127 ? 7.194 -0.315 -19.262 1.00 88.94 127 HIS A O 1
ATOM 1033 N N . SER A 1 128 ? 5.976 -2.018 -18.452 1.00 86.25 128 SER A N 1
ATOM 1034 C CA . SER A 1 128 ? 6.816 -2.273 -17.274 1.00 86.25 128 SER A CA 1
ATOM 1035 C C . SER A 1 128 ? 8.250 -2.626 -17.678 1.00 86.25 128 SER A C 1
ATOM 1037 O O . SER A 1 128 ? 9.213 -2.031 -17.191 1.00 86.25 128 SER A O 1
ATOM 1039 N N . THR A 1 129 ? 8.398 -3.504 -18.673 1.00 89.25 129 THR A N 1
ATOM 1040 C CA . THR A 1 129 ? 9.708 -3.859 -19.237 1.00 89.25 129 THR A CA 1
ATOM 1041 C C . THR A 1 129 ? 10.397 -2.640 -19.855 1.00 89.25 129 THR A C 1
ATOM 1043 O O . THR A 1 129 ? 11.575 -2.390 -19.598 1.00 89.25 129 THR A O 1
ATOM 1046 N N . LEU A 1 130 ? 9.666 -1.835 -20.634 1.00 89.31 130 LEU A N 1
ATOM 1047 C CA . LEU A 1 130 ? 10.199 -0.617 -21.245 1.00 89.31 130 LEU A CA 1
ATOM 1048 C C . LEU A 1 130 ? 10.625 0.413 -20.186 1.00 89.31 130 LEU A C 1
ATOM 1050 O O . LEU A 1 130 ? 11.678 1.037 -20.323 1.00 89.31 130 LEU A O 1
ATOM 1054 N N . ALA A 1 131 ? 9.848 0.561 -19.112 1.00 85.56 131 ALA A N 1
ATOM 1055 C CA . ALA A 1 131 ? 10.166 1.424 -17.982 1.00 85.56 131 ALA A CA 1
ATOM 1056 C C . ALA A 1 131 ? 11.439 0.954 -17.257 1.00 85.56 131 ALA A C 1
ATOM 1058 O O . ALA A 1 131 ? 12.328 1.773 -17.013 1.00 85.56 131 ALA A O 1
ATOM 1059 N N . ALA A 1 132 ? 11.594 -0.350 -17.008 1.00 88.56 132 ALA A N 1
ATOM 1060 C CA . ALA A 1 132 ? 12.816 -0.917 -16.433 1.00 88.56 132 ALA A CA 1
ATOM 1061 C C . ALA A 1 132 ? 14.038 -0.676 -17.339 1.00 88.56 132 ALA A C 1
ATOM 1063 O O . ALA A 1 132 ? 15.082 -0.210 -16.872 1.00 88.56 132 ALA A O 1
ATOM 1064 N N . CYS A 1 133 ? 13.895 -0.891 -18.652 1.00 90.12 133 CYS A N 1
ATOM 1065 C CA . CYS A 1 133 ? 14.934 -0.551 -19.625 1.00 90.12 133 CYS A CA 1
ATOM 1066 C C . CYS A 1 133 ? 15.261 0.950 -19.619 1.00 90.12 133 CYS A C 1
ATOM 1068 O O . CYS A 1 133 ? 16.428 1.316 -19.767 1.00 90.12 133 CYS A O 1
ATOM 1070 N N . SER A 1 134 ? 14.265 1.819 -19.417 1.00 85.94 134 SER A N 1
ATOM 1071 C CA . SER A 1 134 ? 14.461 3.271 -19.332 1.00 85.94 134 SER A CA 1
ATOM 1072 C C . SER A 1 134 ? 15.292 3.674 -18.126 1.00 85.94 134 SER A C 1
ATOM 1074 O O . SER A 1 134 ? 16.283 4.389 -18.284 1.00 85.94 134 SER A O 1
ATOM 1076 N N . ALA A 1 135 ? 14.971 3.130 -16.953 1.00 87.62 135 ALA A N 1
ATOM 1077 C CA . ALA A 1 135 ? 15.724 3.363 -15.731 1.00 87.62 135 ALA A CA 1
ATOM 1078 C C . ALA A 1 135 ? 17.168 2.857 -15.869 1.00 87.62 135 ALA A C 1
ATOM 1080 O O . ALA A 1 135 ? 18.116 3.595 -15.591 1.00 87.62 135 ALA A O 1
ATOM 1081 N N . ALA A 1 136 ? 17.348 1.638 -16.390 1.00 90.69 136 ALA A N 1
ATOM 1082 C CA . ALA A 1 136 ? 18.670 1.076 -16.657 1.00 90.69 136 ALA A CA 1
ATOM 1083 C C . ALA A 1 136 ? 19.483 1.928 -17.645 1.00 90.69 136 ALA A C 1
ATOM 1085 O O . ALA A 1 136 ? 20.675 2.150 -17.437 1.00 90.69 136 ALA A O 1
ATOM 1086 N N . SER A 1 137 ? 18.840 2.458 -18.688 1.00 87.81 137 SER A N 1
ATOM 1087 C CA . SER A 1 137 ? 19.499 3.308 -19.685 1.00 87.81 137 SER A CA 1
ATOM 1088 C C . SER A 1 137 ? 19.956 4.642 -19.096 1.00 87.81 137 SER A C 1
ATOM 1090 O O . SER A 1 137 ? 21.049 5.102 -19.417 1.00 87.81 137 SER A O 1
ATOM 1092 N N . VAL A 1 138 ? 19.167 5.249 -18.201 1.00 88.12 138 VAL A N 1
ATOM 1093 C CA . VAL A 1 138 ? 19.561 6.475 -17.486 1.00 88.12 138 VAL A CA 1
ATOM 1094 C C . VAL A 1 138 ? 20.755 6.208 -16.566 1.00 88.12 138 VAL A C 1
ATOM 1096 O O . VAL A 1 138 ? 21.719 6.973 -16.587 1.00 88.12 138 VAL A O 1
ATOM 1099 N N . MET A 1 139 ? 20.748 5.102 -15.814 1.00 88.62 139 MET A N 1
ATOM 1100 C CA . MET A 1 139 ? 21.900 4.708 -14.989 1.00 88.62 139 MET A CA 1
ATOM 1101 C C . MET A 1 139 ? 23.153 4.460 -15.842 1.00 88.62 139 MET A C 1
ATOM 1103 O O . MET A 1 139 ? 24.237 4.947 -15.519 1.00 88.62 139 MET A O 1
ATOM 1107 N N . GLY A 1 140 ? 22.999 3.769 -16.974 1.00 87.19 140 GLY A N 1
ATOM 1108 C CA . GLY A 1 140 ? 24.073 3.567 -17.945 1.00 87.19 140 GLY A CA 1
ATOM 1109 C C . GLY A 1 140 ? 24.602 4.882 -18.521 1.00 87.19 140 GLY A C 1
ATOM 1110 O O . GLY A 1 140 ? 25.808 5.037 -18.684 1.00 87.19 140 GLY A O 1
ATOM 1111 N N . LEU A 1 141 ? 23.731 5.863 -18.764 1.00 86.50 141 LEU A N 1
ATOM 1112 C CA . LEU A 1 141 ? 24.125 7.186 -19.246 1.00 86.50 141 LEU A CA 1
ATOM 1113 C C . LEU A 1 141 ? 25.010 7.922 -18.231 1.00 86.50 141 LEU A C 1
ATOM 1115 O O . LEU A 1 141 ? 26.012 8.512 -18.625 1.00 86.50 141 LEU A O 1
ATOM 1119 N N . VAL A 1 142 ? 24.709 7.832 -16.932 1.00 84.88 142 VAL A N 1
ATOM 1120 C CA . VAL A 1 142 ? 25.579 8.383 -15.876 1.00 84.88 142 VAL A CA 1
ATOM 1121 C C . VAL A 1 142 ? 26.949 7.702 -15.882 1.00 84.88 142 VAL A C 1
ATOM 1123 O O . VAL A 1 142 ? 27.970 8.377 -15.772 1.00 84.88 142 VAL A O 1
ATOM 1126 N N . PHE A 1 143 ? 26.992 6.380 -16.065 1.00 84.38 143 PHE A N 1
ATOM 1127 C CA . PHE A 1 143 ? 28.253 5.644 -16.151 1.00 84.38 143 PHE A CA 1
ATOM 1128 C C . PHE A 1 143 ? 29.082 6.053 -17.377 1.00 84.38 143 PHE A C 1
ATOM 1130 O O . PHE A 1 143 ? 30.280 6.312 -17.264 1.00 84.38 143 PHE A O 1
ATOM 1137 N N . LEU A 1 144 ? 28.447 6.175 -18.546 1.00 84.44 144 LEU A N 1
ATOM 1138 C CA . LEU A 1 144 ? 29.125 6.536 -19.793 1.00 84.44 144 LEU A CA 1
ATOM 1139 C C . LEU A 1 144 ? 29.726 7.950 -19.759 1.00 84.44 144 LEU A C 1
ATOM 1141 O O . LEU A 1 144 ? 30.665 8.202 -20.519 1.00 84.44 144 LEU A O 1
ATOM 1145 N N . LEU A 1 145 ? 29.263 8.823 -18.847 1.00 80.56 145 LEU A N 1
ATOM 1146 C CA . LEU A 1 145 ? 29.733 10.207 -18.631 1.00 80.56 145 LEU A CA 1
ATOM 1147 C C . LEU A 1 145 ? 31.244 10.322 -18.487 1.00 80.56 145 LEU A C 1
ATOM 1149 O O . LEU A 1 145 ? 31.840 11.292 -18.950 1.00 80.56 145 LEU A O 1
ATOM 1153 N N . PHE A 1 146 ? 31.867 9.282 -17.950 1.00 81.75 146 PHE A N 1
ATOM 1154 C CA . PHE A 1 146 ? 33.292 9.262 -17.657 1.00 81.75 146 PHE A CA 1
ATOM 1155 C C . PHE A 1 146 ? 34.150 8.593 -18.740 1.00 81.75 146 PHE A C 1
ATOM 1157 O O . PHE A 1 146 ? 35.372 8.719 -18.700 1.00 81.75 146 PHE A O 1
ATOM 1164 N N . PHE A 1 147 ? 33.546 7.898 -19.711 1.00 82.31 147 PHE A N 1
ATOM 1165 C CA . PHE A 1 147 ? 34.274 7.013 -20.635 1.00 82.31 147 PHE A CA 1
ATOM 1166 C C . PHE A 1 147 ? 34.055 7.320 -22.121 1.00 82.31 147 PHE A C 1
ATOM 1168 O O . PHE A 1 147 ? 34.783 6.798 -22.966 1.00 82.31 147 PHE A O 1
ATOM 1175 N N . VAL A 1 148 ? 33.067 8.149 -22.464 1.00 82.62 148 VAL A N 1
ATOM 1176 C CA . VAL A 1 148 ? 32.622 8.353 -23.849 1.00 82.62 148 VAL A CA 1
ATOM 1177 C C . VAL A 1 148 ? 32.932 9.767 -24.346 1.00 82.62 148 VAL A C 1
ATOM 1179 O O . VAL A 1 148 ? 32.683 10.757 -23.659 1.00 82.62 148 VAL A O 1
ATOM 1182 N N . ALA A 1 149 ? 33.441 9.869 -25.579 1.00 81.75 149 ALA A N 1
ATOM 1183 C CA . ALA A 1 149 ? 33.782 11.138 -26.220 1.00 81.75 149 ALA A CA 1
ATOM 1184 C C . ALA A 1 149 ? 32.557 12.056 -26.383 1.00 81.75 149 ALA A C 1
ATOM 1186 O O . ALA A 1 149 ? 31.469 11.593 -26.728 1.00 81.75 149 ALA A O 1
ATOM 1187 N N . TRP A 1 150 ? 32.751 13.371 -26.212 1.00 75.75 150 TRP A N 1
ATOM 1188 C CA . TRP A 1 150 ? 31.692 14.396 -26.254 1.00 75.75 150 TRP A CA 1
ATOM 1189 C C . TRP A 1 150 ? 30.785 14.318 -27.500 1.00 75.75 150 TRP A C 1
ATOM 1191 O O . TRP A 1 150 ? 29.592 14.588 -27.438 1.00 75.75 150 TRP A O 1
ATOM 1201 N N . THR A 1 151 ? 31.320 13.893 -28.644 1.00 79.56 151 THR A N 1
ATOM 1202 C CA . THR A 1 151 ? 30.584 13.814 -29.916 1.00 79.56 151 THR A CA 1
ATOM 1203 C C . THR A 1 151 ? 29.530 12.707 -29.956 1.00 79.56 151 THR A C 1
ATOM 1205 O O . THR A 1 151 ? 28.512 12.857 -30.628 1.00 79.56 151 THR A O 1
ATOM 1208 N N . THR A 1 152 ? 29.723 11.619 -29.212 1.00 82.06 152 THR A N 1
ATOM 1209 C CA . THR A 1 152 ? 28.765 10.503 -29.124 1.00 82.06 152 THR A CA 1
ATOM 1210 C C . THR A 1 152 ? 27.638 10.745 -28.114 1.00 82.06 152 THR A C 1
ATOM 1212 O O . THR A 1 152 ? 26.634 10.035 -28.143 1.00 82.06 152 THR A O 1
ATOM 1215 N N . TRP A 1 153 ? 27.740 11.787 -27.279 1.00 82.00 153 TRP A N 1
ATOM 1216 C CA . TRP A 1 153 ? 26.747 12.108 -26.243 1.00 82.00 153 TRP A CA 1
ATOM 1217 C C . TRP A 1 153 ? 25.366 12.415 -26.786 1.00 82.00 153 TRP A C 1
ATOM 1219 O O . TRP A 1 153 ? 24.371 11.932 -26.251 1.00 82.00 153 TRP A O 1
ATOM 1229 N N . PHE A 1 154 ? 25.298 13.198 -27.860 1.00 84.12 154 PHE A N 1
ATOM 1230 C CA . PHE A 1 154 ? 24.021 13.619 -28.423 1.00 84.12 154 PHE A CA 1
ATOM 1231 C C . PHE A 1 154 ? 23.189 12.426 -28.904 1.00 84.12 154 PHE A C 1
ATOM 1233 O O . PHE A 1 154 ? 21.985 12.396 -28.676 1.00 84.12 154 PHE A O 1
ATOM 1240 N N . GLY A 1 155 ? 23.829 11.411 -29.496 1.00 84.69 155 GLY A N 1
ATOM 1241 C CA . GLY A 1 155 ? 23.144 10.196 -29.942 1.00 84.69 155 GLY A CA 1
ATOM 1242 C C . GLY A 1 155 ? 22.555 9.392 -28.783 1.00 84.69 155 GLY A C 1
ATOM 1243 O O . GLY A 1 155 ? 21.391 8.997 -28.837 1.00 84.69 155 GLY A O 1
ATOM 1244 N N . VAL A 1 156 ? 23.329 9.200 -27.708 1.00 84.44 156 VAL A N 1
ATOM 1245 C CA . VAL A 1 156 ? 22.866 8.459 -26.522 1.00 84.44 156 VAL A CA 1
ATOM 1246 C C . VAL A 1 156 ? 21.753 9.229 -25.804 1.00 84.44 156 VAL A C 1
ATOM 1248 O O . VAL A 1 156 ? 20.734 8.639 -25.453 1.00 84.44 156 VAL A O 1
ATOM 1251 N N . LEU A 1 157 ? 21.893 10.551 -25.648 1.00 86.56 157 LEU A N 1
ATOM 1252 C CA . LEU A 1 157 ? 20.862 11.399 -25.042 1.00 86.56 157 LEU A CA 1
ATOM 1253 C C . LEU A 1 157 ? 19.543 11.346 -25.818 1.00 86.56 157 LEU A C 1
ATOM 1255 O O . LEU A 1 157 ? 18.489 11.194 -25.203 1.00 86.56 157 LEU A O 1
ATOM 1259 N N . ILE A 1 158 ? 19.588 11.426 -27.152 1.00 89.19 158 ILE A N 1
ATOM 1260 C CA . ILE A 1 158 ? 18.387 11.311 -27.992 1.00 89.19 158 ILE A CA 1
ATOM 1261 C C . ILE A 1 158 ? 17.746 9.931 -27.819 1.00 89.19 158 ILE A C 1
ATOM 1263 O O . ILE A 1 158 ? 16.536 9.853 -27.630 1.00 89.19 158 ILE A O 1
ATOM 1267 N N . ALA A 1 159 ? 18.534 8.851 -27.824 1.00 87.38 159 ALA A N 1
ATOM 1268 C CA . ALA A 1 159 ? 18.010 7.498 -27.648 1.00 87.38 159 ALA A CA 1
ATOM 1269 C C . ALA A 1 159 ? 17.294 7.323 -26.295 1.00 87.38 159 ALA A C 1
ATOM 1271 O O . ALA A 1 159 ? 16.171 6.816 -26.253 1.00 87.38 159 ALA A O 1
ATOM 1272 N N . VAL A 1 160 ? 17.899 7.806 -25.204 1.00 88.62 160 VAL A N 1
ATOM 1273 C CA . VAL A 1 160 ? 17.287 7.777 -23.865 1.00 88.62 160 VAL A CA 1
ATOM 1274 C C . VAL A 1 160 ? 16.028 8.646 -23.818 1.00 88.62 160 VAL A C 1
ATOM 1276 O O . VAL A 1 160 ? 14.998 8.200 -23.315 1.00 88.62 160 VAL A O 1
ATOM 1279 N N . ALA A 1 161 ? 16.062 9.852 -24.393 1.00 89.62 161 ALA A N 1
ATOM 1280 C CA . ALA A 1 161 ? 14.905 10.745 -24.439 1.00 89.62 161 ALA A CA 1
ATOM 1281 C C . ALA A 1 161 ? 13.730 10.148 -25.234 1.00 89.62 161 ALA A C 1
ATOM 1283 O O . ALA A 1 161 ? 12.581 10.233 -24.793 1.00 89.62 161 ALA A O 1
ATOM 1284 N N . CYS A 1 162 ? 13.999 9.502 -26.373 1.00 90.81 162 CYS A N 1
ATOM 1285 C CA . CYS A 1 162 ? 12.987 8.785 -27.148 1.00 90.81 162 CYS A CA 1
ATOM 1286 C C . CYS A 1 162 ? 12.357 7.655 -26.332 1.00 90.81 162 CYS A C 1
ATOM 1288 O O . CYS A 1 162 ? 11.137 7.504 -26.341 1.00 90.81 162 CYS A O 1
ATOM 1290 N N . LEU A 1 163 ? 13.173 6.898 -25.598 1.00 89.31 163 LEU A N 1
ATOM 1291 C CA . LEU A 1 163 ? 12.701 5.772 -24.806 1.00 89.31 163 LEU A CA 1
ATOM 1292 C C . LEU A 1 163 ? 11.848 6.236 -23.609 1.00 89.31 163 LEU A C 1
ATOM 1294 O O . LEU A 1 163 ? 10.764 5.700 -23.398 1.00 89.31 163 LEU A O 1
ATOM 1298 N N . ILE A 1 164 ? 12.250 7.307 -22.915 1.00 87.94 164 ILE A N 1
ATOM 1299 C CA . ILE A 1 164 ? 11.431 7.953 -21.870 1.00 87.94 164 ILE A CA 1
ATOM 1300 C C . ILE A 1 164 ? 10.105 8.462 -22.452 1.00 87.94 164 ILE A C 1
ATOM 1302 O O . ILE A 1 164 ? 9.039 8.238 -21.878 1.00 87.94 164 ILE A O 1
ATOM 1306 N N . THR A 1 165 ? 10.150 9.126 -23.610 1.00 89.50 165 THR A N 1
ATOM 1307 C CA . THR A 1 165 ? 8.947 9.667 -24.262 1.00 89.50 165 THR A CA 1
ATOM 1308 C C . THR A 1 165 ? 7.989 8.552 -24.684 1.00 89.50 165 THR A C 1
ATOM 1310 O O . THR A 1 165 ? 6.778 8.703 -24.532 1.00 89.50 165 THR A O 1
ATOM 1313 N N . ALA A 1 166 ? 8.511 7.418 -25.160 1.00 87.56 166 ALA A N 1
ATOM 1314 C CA . ALA A 1 166 ? 7.712 6.242 -25.491 1.00 87.56 166 ALA A CA 1
ATOM 1315 C C . ALA A 1 166 ? 7.011 5.664 -24.249 1.00 87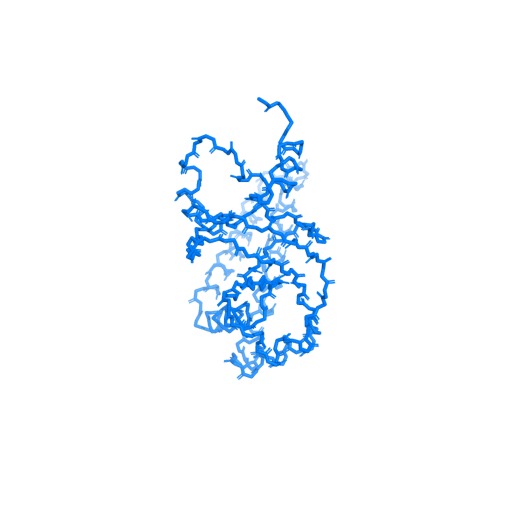.56 166 ALA A C 1
ATOM 1317 O O . ALA A 1 166 ? 5.808 5.408 -24.304 1.00 87.56 166 ALA A O 1
ATOM 1318 N N . THR A 1 167 ? 7.717 5.546 -23.118 1.00 86.94 167 THR A N 1
ATOM 1319 C CA . THR A 1 167 ? 7.129 5.117 -21.837 1.00 86.94 167 THR A CA 1
ATOM 1320 C C . THR A 1 167 ? 6.006 6.061 -21.392 1.00 86.94 167 THR A C 1
ATOM 1322 O O . THR A 1 167 ? 4.901 5.610 -21.099 1.00 86.94 167 THR A O 1
ATOM 1325 N N . ILE A 1 168 ? 6.231 7.381 -21.436 1.00 86.75 168 ILE A N 1
ATOM 1326 C CA . ILE A 1 168 ? 5.207 8.389 -21.095 1.00 86.75 168 ILE A CA 1
ATOM 1327 C C . ILE A 1 168 ? 4.015 8.343 -22.065 1.00 86.75 168 ILE A C 1
ATOM 1329 O O . ILE A 1 168 ? 2.875 8.581 -21.670 1.00 86.75 168 ILE A O 1
ATOM 1333 N N . GLY A 1 169 ? 4.253 8.069 -23.347 1.00 87.00 169 GLY A N 1
ATOM 1334 C CA . GLY A 1 169 ? 3.184 7.906 -24.331 1.00 87.00 169 GLY A CA 1
ATOM 1335 C C . GLY A 1 169 ? 2.311 6.689 -24.026 1.00 87.00 169 GLY A C 1
ATOM 1336 O O . GLY A 1 169 ? 1.084 6.785 -24.060 1.00 87.00 169 GLY A O 1
ATOM 1337 N N . LEU A 1 170 ? 2.940 5.567 -23.672 1.00 84.50 170 LEU A N 1
ATOM 1338 C CA . LEU A 1 170 ? 2.254 4.323 -23.324 1.00 84.50 170 LEU A CA 1
ATOM 1339 C C . LEU A 1 170 ? 1.446 4.437 -22.025 1.00 84.50 170 LEU A C 1
ATOM 1341 O O . LEU A 1 170 ? 0.324 3.932 -21.983 1.00 84.50 170 LEU A O 1
ATOM 1345 N N . SER A 1 171 ? 1.938 5.155 -21.011 1.00 83.19 171 SER A N 1
ATOM 1346 C CA . SER A 1 171 ? 1.196 5.353 -19.753 1.00 83.19 171 SER A CA 1
ATOM 1347 C C . SER A 1 171 ? -0.090 6.176 -19.915 1.00 83.19 171 SER A C 1
ATOM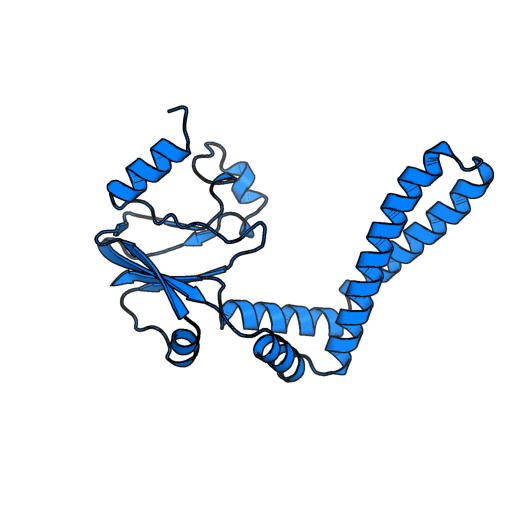 1349 O O . SER A 1 171 ? -0.985 6.118 -19.075 1.00 83.19 171 SER A O 1
ATOM 1351 N N . LYS A 1 172 ? -0.229 6.918 -21.021 1.00 86.56 172 LYS A N 1
ATOM 1352 C CA . LYS A 1 172 ? -1.451 7.668 -21.359 1.00 86.56 172 LYS A CA 1
ATOM 1353 C C . LYS A 1 172 ? -2.477 6.855 -22.147 1.00 86.56 172 LYS A C 1
ATOM 1355 O O . LYS A 1 172 ? -3.555 7.371 -22.442 1.00 86.56 172 LYS A O 1
ATOM 1360 N N . THR A 1 173 ? -2.156 5.619 -22.521 1.00 89.06 173 THR A N 1
ATOM 1361 C CA . THR A 1 173 ? -3.076 4.771 -23.286 1.00 89.06 173 THR A CA 1
ATOM 1362 C C . THR A 1 173 ? -4.241 4.291 -22.425 1.00 89.06 173 THR A C 1
ATOM 1364 O O . THR A 1 173 ? -4.126 4.125 -21.212 1.00 89.06 173 THR A O 1
ATOM 1367 N N . GLU A 1 174 ? -5.381 4.041 -23.066 1.00 87.56 174 GLU A N 1
ATOM 1368 C CA . GLU A 1 174 ? -6.566 3.502 -22.395 1.00 87.56 174 GLU A CA 1
ATOM 1369 C C . GLU A 1 174 ? -6.288 2.128 -21.777 1.00 87.56 174 GLU A C 1
ATOM 1371 O O . GLU A 1 174 ? -6.647 1.889 -20.633 1.00 87.56 174 GLU A O 1
ATOM 1376 N N . ALA A 1 175 ? -5.552 1.266 -22.480 1.00 84.12 175 ALA A N 1
ATOM 1377 C CA . ALA A 1 175 ? -5.162 -0.047 -21.975 1.00 84.12 175 ALA A CA 1
ATOM 1378 C C . ALA A 1 175 ? -4.338 0.033 -20.676 1.00 84.12 175 ALA A C 1
ATOM 1380 O O . ALA A 1 175 ? -4.571 -0.756 -19.764 1.00 84.12 175 ALA A O 1
ATOM 1381 N N . TYR A 1 176 ? -3.425 1.005 -20.555 1.00 85.81 176 TYR A N 1
ATOM 1382 C CA . TYR A 1 176 ? -2.706 1.233 -19.299 1.00 85.81 176 TYR A CA 1
ATOM 1383 C C . TYR A 1 176 ? -3.659 1.659 -18.176 1.00 85.81 176 TYR A C 1
ATOM 1385 O O . TYR A 1 176 ? -3.593 1.124 -17.072 1.00 85.81 176 TYR A O 1
ATOM 1393 N N . ARG A 1 177 ? -4.571 2.595 -18.467 1.00 88.12 177 ARG A N 1
ATOM 1394 C CA . ARG A 1 177 ? -5.555 3.079 -17.490 1.00 88.12 177 ARG A CA 1
ATOM 1395 C C . ARG A 1 177 ? -6.478 1.969 -17.001 1.00 88.12 177 ARG A C 1
ATOM 1397 O O . ARG A 1 177 ? -6.699 1.880 -15.806 1.00 88.12 177 ARG A O 1
ATOM 1404 N N . VAL A 1 178 ? -6.946 1.100 -17.893 1.00 91.19 178 VAL A N 1
ATOM 1405 C CA . VAL A 1 178 ? -7.809 -0.034 -17.537 1.00 91.19 178 VAL A CA 1
ATOM 1406 C C . VAL A 1 178 ? -7.106 -0.985 -16.563 1.00 91.19 178 VAL A C 1
ATOM 1408 O O . VAL A 1 178 ? -7.708 -1.401 -15.578 1.00 91.19 178 VAL A O 1
ATOM 1411 N N . VAL A 1 179 ? -5.824 -1.297 -16.789 1.00 89.75 179 VAL A N 1
ATOM 1412 C CA . VAL A 1 179 ? -5.049 -2.133 -15.852 1.00 89.75 179 VAL A CA 1
ATOM 1413 C C . VAL A 1 179 ? -4.808 -1.404 -14.528 1.00 89.75 179 VAL A C 1
ATOM 1415 O O . VA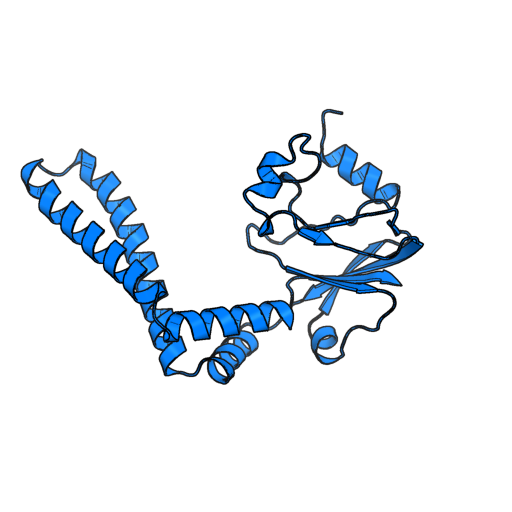L A 1 179 ? -4.935 -2.015 -13.470 1.00 89.75 179 VAL A O 1
ATOM 1418 N N . ALA A 1 180 ? -4.512 -0.102 -14.564 1.00 88.06 180 ALA A N 1
ATOM 1419 C CA . ALA A 1 180 ? -4.344 0.705 -13.355 1.00 88.06 180 ALA A CA 1
ATOM 1420 C C . ALA A 1 180 ? -5.636 0.772 -12.519 1.00 88.06 180 ALA A C 1
ATOM 1422 O O . ALA A 1 180 ? -5.593 0.603 -11.304 1.00 88.06 180 ALA A O 1
ATOM 1423 N N . ASP A 1 181 ? -6.787 0.954 -13.165 1.00 91.81 181 ASP A N 1
ATOM 1424 C CA . ASP A 1 181 ? -8.095 0.972 -12.510 1.00 91.81 181 ASP A CA 1
ATOM 1425 C C . ASP A 1 181 ? -8.438 -0.411 -11.927 1.00 91.81 181 ASP A C 1
ATOM 1427 O O . ASP A 1 181 ? -8.906 -0.499 -10.792 1.00 91.81 181 ASP A O 1
ATOM 1431 N N . ALA A 1 182 ? -8.140 -1.497 -12.652 1.00 92.19 182 ALA A N 1
ATOM 1432 C CA . ALA A 1 182 ? -8.317 -2.866 -12.161 1.00 92.19 182 ALA A CA 1
ATOM 1433 C C . ALA A 1 182 ? -7.431 -3.172 -10.941 1.00 92.19 182 ALA A C 1
ATOM 1435 O O . ALA A 1 182 ? -7.893 -3.815 -9.995 1.00 92.19 182 ALA A O 1
ATOM 1436 N N . ARG A 1 183 ? -6.188 -2.676 -10.937 1.00 90.94 183 ARG A N 1
ATOM 1437 C CA . ARG A 1 183 ? -5.278 -2.761 -9.788 1.00 90.94 183 ARG A CA 1
ATOM 1438 C C . ARG A 1 183 ? -5.816 -1.976 -8.590 1.00 90.94 183 ARG A C 1
ATOM 1440 O O . ARG A 1 183 ? -5.875 -2.524 -7.497 1.00 90.94 183 ARG A O 1
ATOM 1447 N N . ASN A 1 184 ? -6.266 -0.738 -8.786 1.00 90.25 184 ASN A N 1
ATOM 1448 C CA . ASN A 1 184 ? -6.851 0.058 -7.701 1.00 90.25 184 ASN A CA 1
ATOM 1449 C C . ASN A 1 184 ? -8.106 -0.619 -7.122 1.00 90.25 184 ASN A C 1
ATOM 1451 O O . ASN A 1 184 ? -8.309 -0.641 -5.910 1.00 90.25 184 ASN A O 1
ATOM 1455 N N . ALA A 1 185 ? -8.946 -1.208 -7.980 1.00 92.69 185 ALA A N 1
ATOM 1456 C CA . ALA A 1 185 ? -10.109 -1.976 -7.544 1.00 92.69 185 ALA A CA 1
ATOM 1457 C C . ALA A 1 185 ? -9.710 -3.219 -6.732 1.00 92.69 185 ALA A C 1
ATOM 1459 O O . ALA A 1 185 ? -10.360 -3.523 -5.731 1.00 92.69 185 ALA A O 1
ATOM 1460 N N . TYR A 1 186 ? -8.627 -3.897 -7.126 1.00 92.75 186 TYR A N 1
ATOM 1461 C CA . TYR A 1 186 ? -8.059 -5.004 -6.361 1.00 92.75 186 TYR A CA 1
ATOM 1462 C C . TYR A 1 186 ? -7.583 -4.548 -4.979 1.00 92.75 186 TYR A C 1
ATOM 1464 O O . TYR A 1 186 ? -7.983 -5.141 -3.985 1.00 92.75 186 TYR A O 1
ATOM 1472 N N . GLU A 1 187 ? -6.808 -3.464 -4.890 1.00 90.38 187 GLU A N 1
ATOM 1473 C CA . GLU A 1 187 ? -6.292 -2.935 -3.615 1.00 90.38 187 GLU A CA 1
ATOM 1474 C C . GLU A 1 187 ? -7.419 -2.487 -2.657 1.00 90.38 187 GLU A C 1
ATOM 1476 O O . GLU A 1 187 ? -7.264 -2.547 -1.438 1.00 90.38 187 GLU A O 1
ATOM 1481 N N . LEU A 1 188 ? -8.584 -2.085 -3.182 1.00 89.81 188 LEU A N 1
ATOM 1482 C CA . LEU A 1 188 ? -9.783 -1.772 -2.386 1.00 89.81 188 LEU A CA 1
ATOM 1483 C C . LEU A 1 188 ? -10.546 -3.020 -1.902 1.00 89.81 188 LEU A C 1
ATOM 1485 O O . LEU A 1 188 ? -11.213 -2.984 -0.852 1.00 89.81 188 LEU A O 1
ATOM 1489 N N . ALA A 1 189 ? -10.506 -4.096 -2.689 1.00 92.12 189 ALA A N 1
ATOM 1490 C CA . ALA A 1 189 ? -11.123 -5.379 -2.363 1.00 92.12 189 ALA A CA 1
ATOM 1491 C C . ALA A 1 189 ? -10.263 -6.171 -1.365 1.00 92.12 189 ALA A C 1
ATOM 1493 O O . ALA A 1 189 ? -10.785 -6.647 -0.355 1.00 92.12 189 ALA A O 1
ATOM 1494 N N . TYR A 1 190 ? -8.955 -6.211 -1.614 1.00 93.56 190 TYR A N 1
ATOM 1495 C CA . TYR A 1 190 ? -7.931 -6.938 -0.873 1.00 93.56 190 TYR A CA 1
ATOM 1496 C C . TYR A 1 190 ? -6.837 -5.966 -0.400 1.00 93.56 190 TYR A C 1
ATOM 1498 O O . TYR A 1 190 ? -5.755 -5.910 -0.987 1.00 93.56 190 TYR A O 1
ATOM 1506 N N . PRO A 1 191 ? -7.119 -5.155 0.636 1.00 93.88 191 PRO A N 1
ATOM 1507 C CA . PRO A 1 191 ? -6.147 -4.207 1.175 1.00 93.88 191 PRO A CA 1
ATOM 1508 C C . PRO A 1 191 ? -4.975 -4.942 1.825 1.00 93.88 191 PRO A C 1
ATOM 1510 O O . PRO A 1 191 ? -5.155 -6.062 2.295 1.00 93.88 191 PRO A O 1
ATOM 1513 N N . SER A 1 192 ? -3.805 -4.312 1.941 1.00 93.12 192 SER A N 1
ATOM 1514 C CA . SER A 1 192 ? -2.642 -4.923 2.611 1.00 93.12 192 SER A CA 1
ATOM 1515 C C . SER A 1 192 ? -2.952 -5.319 4.059 1.00 93.12 192 SER A C 1
ATOM 1517 O O . SER A 1 192 ? -2.556 -6.391 4.518 1.00 93.12 192 SER A O 1
ATOM 1519 N N . TYR A 1 193 ? -3.707 -4.467 4.754 1.00 93.88 193 TYR A N 1
ATOM 1520 C CA . TYR A 1 193 ? -4.110 -4.675 6.137 1.00 93.88 193 TYR A CA 1
ATOM 1521 C C . TYR A 1 193 ? -5.586 -4.360 6.353 1.00 93.88 193 TYR A C 1
ATOM 1523 O O . TYR A 1 193 ? -6.184 -3.484 5.714 1.00 93.88 193 TYR A O 1
ATOM 1531 N N . VAL A 1 194 ? -6.171 -5.048 7.323 1.00 95.44 194 VAL A N 1
ATOM 1532 C CA . VAL A 1 194 ? -7.535 -4.813 7.774 1.00 95.44 194 VAL A CA 1
ATOM 1533 C C . VAL A 1 194 ? -7.534 -4.529 9.263 1.00 95.44 194 VAL A C 1
ATOM 1535 O O . VAL A 1 194 ? -6.965 -5.282 10.042 1.00 95.44 194 VAL A O 1
ATOM 1538 N N . VAL A 1 195 ? -8.210 -3.459 9.667 1.00 95.25 195 VAL A N 1
ATOM 1539 C CA . VAL A 1 195 ? -8.399 -3.117 11.078 1.00 95.25 195 VAL A CA 1
ATOM 1540 C C . VAL A 1 195 ? -9.867 -3.295 11.429 1.00 95.25 195 VAL A C 1
ATOM 1542 O O . VAL A 1 195 ? -10.729 -2.602 10.889 1.00 95.25 195 VAL A O 1
ATOM 1545 N N . LEU A 1 196 ? -10.160 -4.215 12.339 1.00 95.81 196 LEU A N 1
ATOM 1546 C CA . LEU A 1 196 ? -11.491 -4.415 12.896 1.00 95.81 196 LEU A CA 1
ATOM 1547 C C . LEU A 1 196 ? -11.586 -3.697 14.242 1.00 95.81 196 LEU A C 1
ATOM 1549 O O . LEU A 1 196 ? -10.792 -3.977 15.133 1.00 95.81 196 LEU A O 1
ATOM 1553 N N . LEU A 1 197 ? -12.554 -2.793 14.381 1.00 96.00 197 LEU A N 1
ATOM 1554 C CA . LEU A 1 197 ? -12.852 -2.067 15.616 1.00 96.00 197 LEU A CA 1
ATOM 1555 C C . LEU A 1 197 ? -14.190 -2.558 16.185 1.00 96.00 197 LEU A C 1
ATOM 1557 O O . LEU A 1 197 ? -15.238 -2.308 15.581 1.00 96.00 197 LEU A O 1
ATOM 1561 N N . GLU A 1 198 ? -14.154 -3.248 17.326 1.00 93.12 198 GLU A N 1
ATOM 1562 C CA . GLU A 1 198 ? -15.319 -3.824 18.029 1.00 93.12 198 GLU A CA 1
ATOM 1563 C C . GLU A 1 198 ? -15.797 -2.922 19.178 1.00 93.12 198 GLU A C 1
ATOM 1565 O O . GLU A 1 198 ? -14.948 -2.491 19.993 1.00 93.12 198 GLU A O 1
#

Radius of gyration: 22.23 Å; chains: 1; bounding box: 53×38×56 Å